Protein AF-A0A918Z224-F1 (afdb_monomer)

Secondary structure (DSSP, 8-state):
-PPP-----EEEE-TTS-HHHHHHHHHH------SSS-SPPP--SHHHHHHTTTTHHHHHHSTTSEEEGGG--HHHHHHHHHHHHHHHHHHT-GGGGSS-STTHHHHHHHHHHHHHHHHHHHHHHHHHHHHHHHHHHH-TT--S-THHHHHHHHHHHHHHHHHHHHHHHHHHHHHHHHHHHHHHHHHHHHHHHHHTHHHHHHHHHHHHHHHHHHHHHHHHHHHHHHHHHHHHHHHHHHH-

pLDDT: mean 74.36, std 16.14, range [29.02, 96.38]

Foldseek 3Di:
DDDDDDQFQWLAFAPPDDPVVVVVVVVSHDVRCPPPDFQPAQDDDPVSVCVLVPCVPVCVVCVLRTATSNLAHRLLNVLSVLLVVLLVLLLPQVVLVVVPDPPSVVVNSVSNNLSSVLRSLRSVLRVLVVVLVVVVVVPPVVPDDPVVCPVVVVVSVVSSVVSNVSSVVSNVVSVVSVVVSVVVVVVVVVVVCVVCVVVVVVVVVVVVVVVVVVVVVVVVVVVVVVVVVVVVVVVVVVVD

Nearest PDB structures (foldseek):
  1qu7-assembly1_A  TM=2.702E-01  e=1.914E+00  Escherichia coli

Structure (mmCIF, N/CA/C/O backbone):
data_AF-A0A918Z224-F1
#
_entry.id   AF-A0A918Z224-F1
#
loop_
_atom_site.group_PDB
_atom_site.id
_atom_site.type_symbol
_atom_site.label_atom_id
_atom_site.label_alt_id
_atom_site.label_comp_id
_atom_site.label_asym_id
_atom_site.label_entity_id
_atom_site.label_seq_id
_atom_site.pdbx_PDB_ins_code
_atom_site.Cartn_x
_atom_site.Cartn_y
_atom_site.Cartn_z
_atom_site.occupancy
_atom_site.B_iso_or_equiv
_atom_site.auth_seq_id
_atom_site.auth_comp_id
_atom_site.auth_asym_id
_atom_site.auth_atom_id
_atom_site.pdbx_PDB_model_num
ATOM 1 N N . MET A 1 1 ? -39.693 -1.433 -9.168 1.00 36.31 1 MET A N 1
ATOM 2 C CA . MET A 1 1 ? -38.581 -0.546 -8.756 1.00 36.31 1 MET A CA 1
ATOM 3 C C . MET A 1 1 ? -37.621 -1.341 -7.880 1.00 36.31 1 MET A C 1
ATOM 5 O O . MET A 1 1 ? -38.002 -1.736 -6.788 1.00 36.31 1 MET A O 1
ATOM 9 N N . SER A 1 2 ? -36.426 -1.660 -8.384 1.00 31.53 2 SER A N 1
ATOM 10 C CA . SER A 1 2 ? -35.402 -2.399 -7.630 1.00 31.53 2 SER A CA 1
ATOM 11 C C . SER A 1 2 ? -34.588 -1.411 -6.799 1.00 31.53 2 SER A C 1
ATOM 13 O O . SER A 1 2 ? -33.935 -0.539 -7.365 1.00 31.53 2 SER A O 1
ATOM 15 N N . MET A 1 3 ? -34.643 -1.522 -5.470 1.00 29.02 3 MET A N 1
ATOM 16 C CA . MET A 1 3 ? -33.799 -0.710 -4.590 1.00 29.02 3 MET A CA 1
ATOM 17 C C . MET A 1 3 ? -32.318 -1.102 -4.734 1.00 29.02 3 MET A C 1
ATOM 19 O O . MET A 1 3 ? -32.016 -2.296 -4.862 1.00 29.02 3 MET A O 1
ATOM 23 N N . PRO A 1 4 ? -31.380 -0.137 -4.679 1.00 40.56 4 PRO A N 1
ATOM 24 C CA . PRO A 1 4 ? -29.955 -0.430 -4.691 1.00 40.56 4 PRO A CA 1
ATOM 25 C C . PRO A 1 4 ? -29.588 -1.197 -3.415 1.00 40.56 4 PRO A C 1
ATOM 27 O O . PRO A 1 4 ? -29.748 -0.712 -2.299 1.00 40.56 4 PRO A O 1
ATOM 30 N N . ARG A 1 5 ? -29.113 -2.435 -3.577 1.00 46.75 5 ARG A N 1
ATOM 31 C CA . ARG A 1 5 ? -28.594 -3.241 -2.466 1.00 46.75 5 ARG A CA 1
ATOM 32 C C . ARG A 1 5 ? -27.307 -2.585 -1.964 1.00 46.75 5 ARG A C 1
ATOM 34 O O . ARG A 1 5 ? -26.327 -2.558 -2.705 1.00 46.75 5 ARG A O 1
ATOM 41 N N . HIS A 1 6 ? -27.310 -2.076 -0.732 1.00 50.69 6 HIS A N 1
ATOM 42 C CA . HIS A 1 6 ? -26.095 -1.608 -0.066 1.00 50.69 6 HIS A CA 1
ATOM 43 C C . HIS A 1 6 ? -25.150 -2.808 0.079 1.00 50.69 6 HIS A C 1
ATOM 45 O O . HIS A 1 6 ? -25.447 -3.759 0.802 1.00 50.69 6 HIS A O 1
ATOM 51 N N . ARG A 1 7 ? -24.064 -2.822 -0.698 1.00 56.75 7 ARG A N 1
ATOM 52 C CA . ARG A 1 7 ? -22.998 -3.818 -0.553 1.00 56.75 7 ARG A CA 1
ATOM 53 C C . ARG A 1 7 ? -22.005 -3.286 0.486 1.00 56.75 7 ARG A C 1
ATOM 55 O O . ARG A 1 7 ? -21.730 -2.089 0.438 1.00 56.75 7 ARG A O 1
ATOM 62 N N . PRO A 1 8 ? -21.518 -4.120 1.417 1.00 59.59 8 PRO A N 1
ATOM 63 C CA . PRO A 1 8 ? -20.518 -3.697 2.389 1.00 59.59 8 PRO A CA 1
ATOM 64 C C . PRO A 1 8 ? -19.172 -3.444 1.699 1.00 59.59 8 PRO A C 1
ATOM 66 O O . PRO A 1 8 ? -18.742 -4.240 0.859 1.00 59.59 8 PRO A O 1
ATOM 69 N N . ASP A 1 9 ? -18.502 -2.354 2.071 1.00 71.19 9 ASP A N 1
ATOM 70 C CA . ASP A 1 9 ? -17.147 -2.042 1.613 1.00 71.19 9 ASP A CA 1
ATOM 71 C C . ASP A 1 9 ? -16.148 -2.917 2.382 1.00 71.19 9 ASP A C 1
ATOM 73 O O . ASP A 1 9 ? -15.790 -2.632 3.524 1.00 71.19 9 ASP A O 1
ATOM 77 N N . ILE A 1 10 ? -15.744 -4.038 1.779 1.00 76.75 10 ILE A N 1
ATOM 78 C CA . ILE A 1 10 ? -14.803 -4.983 2.395 1.00 76.75 10 ILE A CA 1
ATOM 79 C C . ILE A 1 10 ? -13.382 -4.409 2.324 1.00 76.75 10 ILE A C 1
ATOM 81 O O . ILE A 1 10 ? -12.808 -4.258 1.238 1.00 76.75 10 ILE A O 1
ATOM 85 N N . VAL A 1 11 ? -12.807 -4.148 3.497 1.00 79.25 11 VAL A N 1
ATOM 86 C CA . VAL A 1 11 ? -11.457 -3.608 3.692 1.00 79.25 11 VAL A CA 1
ATOM 87 C C . VAL A 1 11 ? -10.431 -4.722 3.524 1.00 79.25 11 VAL A C 1
ATOM 89 O O . VAL A 1 11 ? -9.597 -4.657 2.623 1.00 79.25 11 VAL A O 1
ATOM 92 N N . ALA A 1 12 ? -10.551 -5.781 4.326 1.00 83.50 12 ALA A N 1
ATOM 93 C CA . ALA A 1 12 ? -9.653 -6.929 4.306 1.00 83.50 12 ALA A CA 1
ATOM 94 C C . ALA A 1 12 ? -10.416 -8.235 4.541 1.00 83.50 12 ALA A C 1
ATOM 96 O O . ALA A 1 12 ? -11.505 -8.251 5.116 1.00 83.50 12 ALA A O 1
ATOM 97 N N . VAL A 1 13 ? -9.821 -9.331 4.080 1.00 85.00 13 VAL A N 1
ATOM 98 C CA . VAL A 1 13 ? -10.341 -10.693 4.207 1.00 85.00 13 VAL A CA 1
ATOM 99 C C . VAL A 1 13 ? -9.215 -11.552 4.754 1.00 85.00 13 VAL A C 1
ATOM 101 O O . VAL A 1 13 ? -8.082 -11.420 4.293 1.00 85.00 13 VAL A O 1
ATOM 104 N N . ASP A 1 14 ? -9.538 -12.416 5.706 1.00 84.75 14 ASP A N 1
ATOM 105 C CA . ASP A 1 14 ? -8.594 -13.35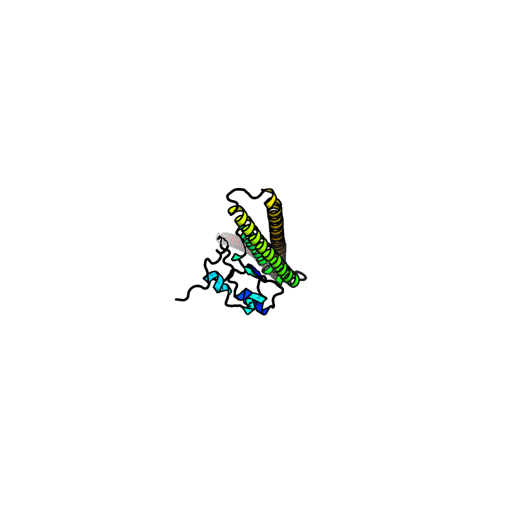5 6.293 1.00 84.75 14 ASP A CA 1
ATOM 106 C C . ASP A 1 14 ? -7.971 -14.251 5.203 1.00 84.75 14 ASP A C 1
ATOM 108 O O . ASP A 1 14 ? -8.715 -14.896 4.449 1.00 84.75 14 ASP A O 1
ATOM 112 N N . PRO A 1 15 ? -6.629 -14.284 5.067 1.00 82.81 15 PRO A N 1
ATOM 113 C CA . PRO A 1 15 ? -5.958 -15.102 4.062 1.00 82.81 15 PRO A CA 1
ATOM 114 C C . PRO A 1 15 ? -6.150 -16.609 4.278 1.00 82.81 15 PRO A C 1
ATOM 116 O O . PRO A 1 15 ? -6.056 -17.352 3.302 1.00 82.81 15 PRO A O 1
ATOM 119 N N . GLU A 1 16 ? -6.458 -17.059 5.498 1.00 84.44 16 GLU A N 1
ATOM 120 C CA . GLU A 1 16 ? -6.698 -18.471 5.823 1.00 84.44 16 GLU A CA 1
ATOM 121 C C . GLU A 1 16 ? -8.062 -18.980 5.340 1.00 84.44 16 GLU A C 1
ATOM 123 O O . GLU A 1 16 ? -8.337 -20.182 5.390 1.00 84.44 16 GLU A O 1
ATOM 128 N N . LEU A 1 17 ? -8.946 -18.091 4.876 1.00 82.00 17 LEU A N 1
ATOM 129 C CA . LEU A 1 17 ? -10.222 -18.519 4.320 1.00 82.00 17 LEU A CA 1
ATOM 130 C C . LEU A 1 17 ? -10.016 -19.364 3.049 1.00 82.00 17 LEU A C 1
ATOM 132 O O . LEU A 1 17 ? -9.149 -19.047 2.222 1.00 82.00 17 LEU A O 1
ATOM 136 N N . PRO A 1 18 ? -10.868 -20.385 2.829 1.00 80.69 18 PRO A N 1
ATOM 137 C CA . PRO A 1 18 ? -10.903 -21.127 1.574 1.00 80.69 18 PRO A CA 1
ATOM 138 C C . PRO A 1 18 ? -10.961 -20.195 0.352 1.00 80.69 18 PRO A C 1
ATOM 140 O O . PRO A 1 18 ? -11.611 -19.146 0.386 1.00 80.69 18 PRO A O 1
ATOM 143 N N . GLU A 1 19 ? -10.248 -20.543 -0.724 1.00 76.50 19 GLU A N 1
ATOM 144 C CA . GLU A 1 19 ? -10.110 -19.681 -1.911 1.00 76.50 19 GLU A CA 1
ATOM 145 C C . GLU A 1 19 ? -11.466 -19.356 -2.553 1.00 76.50 19 GLU A C 1
ATOM 147 O O . GLU A 1 19 ? -11.696 -18.214 -2.938 1.00 76.50 19 GLU A O 1
ATOM 152 N N . ASP A 1 20 ? -12.393 -20.311 -2.599 1.00 75.69 20 ASP A N 1
ATOM 153 C CA . ASP A 1 20 ? -13.765 -20.120 -3.082 1.00 75.69 20 ASP A CA 1
ATOM 154 C C . ASP A 1 20 ? -14.521 -19.063 -2.260 1.00 75.69 20 ASP A C 1
ATOM 156 O O . ASP A 1 20 ? -15.192 -18.188 -2.816 1.00 75.69 20 ASP A O 1
ATOM 160 N N . VAL A 1 21 ? -14.342 -19.067 -0.936 1.00 76.69 21 VAL A N 1
ATOM 161 C CA . VAL A 1 21 ? -14.912 -18.058 -0.034 1.00 76.69 21 VAL A CA 1
ATOM 162 C C . VAL A 1 21 ? -14.232 -16.703 -0.234 1.00 76.69 21 VAL A C 1
ATOM 164 O O . VAL A 1 21 ? -14.920 -15.683 -0.325 1.00 76.69 21 VAL A O 1
ATOM 167 N N . ARG A 1 22 ? -12.899 -16.659 -0.366 1.00 78.31 22 ARG A N 1
ATOM 168 C CA . ARG A 1 22 ? -12.160 -15.413 -0.640 1.00 78.31 22 ARG A CA 1
ATOM 169 C C . ARG A 1 22 ? -12.558 -14.806 -1.983 1.00 78.31 22 ARG A C 1
ATOM 171 O O . ARG A 1 22 ? -12.765 -13.595 -2.059 1.00 78.31 22 ARG A O 1
ATOM 178 N N . GLN A 1 23 ? -12.724 -15.618 -3.024 1.00 73.31 23 GLN A N 1
ATOM 179 C CA . GLN A 1 23 ? -13.202 -15.174 -4.334 1.00 73.31 23 GLN A CA 1
ATOM 180 C C . GLN A 1 23 ? -14.637 -14.666 -4.270 1.00 73.31 23 GLN A C 1
ATOM 182 O O . GLN A 1 23 ? -14.932 -13.603 -4.817 1.00 73.31 23 GLN A O 1
ATOM 187 N N . HIS A 1 24 ? -15.515 -15.362 -3.546 1.00 72.94 24 HIS A N 1
ATOM 188 C CA . HIS A 1 24 ? -16.883 -14.907 -3.335 1.00 72.94 24 HIS A CA 1
ATOM 189 C C . HIS A 1 24 ? -16.924 -13.544 -2.625 1.00 72.94 24 HIS A C 1
ATOM 191 O O . HIS A 1 24 ? -17.608 -12.628 -3.080 1.00 72.94 24 HIS A O 1
ATOM 197 N N . LEU A 1 25 ? -16.135 -13.362 -1.562 1.00 73.50 25 LEU A N 1
ATOM 198 C CA . LEU A 1 25 ? -16.022 -12.084 -0.850 1.00 73.50 25 LEU A CA 1
ATOM 199 C C . LEU A 1 25 ? -15.406 -10.982 -1.729 1.00 73.50 25 LEU A C 1
ATOM 201 O O . LEU A 1 25 ? -15.878 -9.847 -1.702 1.00 73.50 25 LEU A O 1
ATOM 205 N N . ARG A 1 26 ? -14.419 -11.304 -2.575 1.00 70.12 26 ARG A N 1
ATOM 206 C CA . ARG A 1 26 ? -13.877 -10.373 -3.583 1.00 70.12 26 ARG A CA 1
ATOM 207 C C . ARG A 1 26 ? -14.922 -9.971 -4.624 1.00 70.12 26 ARG A C 1
ATOM 209 O O . ARG A 1 26 ? -14.957 -8.811 -5.008 1.00 70.12 26 ARG A O 1
ATOM 216 N N . TYR A 1 27 ? -15.792 -10.883 -5.050 1.00 66.31 27 TYR A N 1
ATOM 217 C CA . TYR A 1 27 ? -16.886 -10.582 -5.980 1.00 66.31 27 TYR A CA 1
ATOM 218 C C . TYR A 1 27 ? -17.959 -9.683 -5.344 1.00 66.31 27 TYR A C 1
ATOM 220 O O . TYR A 1 27 ? -18.586 -8.851 -6.008 1.00 66.31 27 TYR A O 1
ATOM 228 N N . LEU A 1 28 ? -18.159 -9.824 -4.032 1.00 63.03 28 LEU A N 1
ATOM 229 C CA . LEU A 1 28 ? -19.030 -8.951 -3.251 1.00 63.03 28 LEU A CA 1
ATOM 230 C C . LEU A 1 28 ? -18.423 -7.571 -2.987 1.00 63.03 28 LEU A C 1
ATOM 232 O O . LEU A 1 28 ? -19.192 -6.673 -2.655 1.00 63.03 28 LEU A O 1
ATOM 236 N N . ARG A 1 29 ? -17.108 -7.396 -3.180 1.00 59.53 29 ARG A N 1
ATOM 237 C CA . ARG A 1 29 ? -16.375 -6.127 -3.091 1.00 59.53 29 ARG A CA 1
ATOM 238 C C . ARG A 1 29 ? -16.741 -5.261 -4.310 1.00 59.53 29 ARG A C 1
ATOM 240 O O . ARG A 1 29 ? -16.176 -5.465 -5.387 1.00 59.53 29 ARG A O 1
ATOM 247 N N . PRO A 1 30 ? -17.649 -4.266 -4.225 1.00 52.44 30 PRO A N 1
ATOM 248 C CA . PRO A 1 30 ? -17.458 -3.118 -5.103 1.00 52.44 30 PRO A CA 1
ATOM 249 C C . PRO A 1 30 ? -16.034 -2.599 -4.837 1.00 52.44 30 PRO A C 1
ATOM 251 O O . PRO A 1 30 ? -15.569 -2.684 -3.699 1.00 52.44 30 PRO A O 1
ATOM 254 N N . ARG A 1 31 ? -15.313 -2.088 -5.852 1.00 47.25 31 ARG A N 1
ATOM 255 C CA . ARG A 1 31 ? -14.152 -1.221 -5.568 1.00 47.25 31 ARG A CA 1
ATOM 256 C C . ARG A 1 31 ? -14.639 -0.251 -4.496 1.00 47.25 31 ARG A C 1
ATOM 258 O O . ARG A 1 31 ? -15.637 0.419 -4.791 1.00 47.25 31 ARG A O 1
ATOM 265 N N . PRO A 1 32 ? -14.061 -0.246 -3.283 1.00 49.97 32 PRO A N 1
ATOM 266 C CA . PRO A 1 32 ? -14.680 0.522 -2.228 1.00 49.97 32 PRO A CA 1
ATOM 267 C C . PRO A 1 32 ? -14.705 1.953 -2.731 1.00 49.97 32 PRO A C 1
ATOM 269 O O . PRO A 1 32 ? -13.746 2.415 -3.368 1.00 49.97 32 PRO A O 1
ATOM 272 N N . ARG A 1 33 ? -15.852 2.613 -2.591 1.00 49.91 33 ARG A N 1
ATOM 273 C CA . ARG A 1 33 ? -15.982 4.006 -3.009 1.00 49.91 33 ARG A CA 1
ATOM 274 C C . ARG A 1 33 ? -15.263 4.843 -1.959 1.00 49.91 33 ARG A C 1
ATOM 276 O O . ARG A 1 33 ? -15.893 5.604 -1.240 1.00 49.91 33 ARG A O 1
ATOM 283 N N . TRP A 1 34 ? -13.940 4.698 -1.892 1.00 54.41 34 TRP A N 1
ATOM 284 C CA . TRP A 1 34 ? -13.010 5.474 -1.079 1.00 54.41 34 TRP A CA 1
ATOM 285 C C . TRP A 1 34 ? -12.914 6.925 -1.587 1.00 54.41 34 TRP A C 1
ATOM 287 O O . TRP A 1 34 ? -11.835 7.507 -1.609 1.00 54.41 34 TRP A O 1
ATOM 297 N N . GLY A 1 35 ? -14.019 7.503 -2.070 1.00 47.81 35 GLY A N 1
ATOM 298 C CA . GLY A 1 35 ? -14.089 8.940 -2.286 1.00 47.81 35 GLY A CA 1
ATOM 299 C C . GLY A 1 35 ? -13.912 9.655 -0.950 1.00 47.81 35 GLY A C 1
ATOM 300 O O . GLY A 1 35 ? -14.053 9.042 0.104 1.00 47.81 35 GLY A O 1
ATOM 301 N N . GLU A 1 36 ? -13.646 10.956 -1.003 1.00 47.66 36 GLU A N 1
ATOM 302 C CA . GLU A 1 36 ? -13.338 11.866 0.120 1.00 47.66 36 GLU A CA 1
ATOM 303 C C . GLU A 1 36 ? -14.377 11.915 1.263 1.00 47.66 36 GLU A C 1
ATOM 305 O O . GLU A 1 36 ? -14.302 12.753 2.159 1.00 47.66 36 GLU A O 1
ATOM 310 N N . LYS A 1 37 ? -15.393 11.052 1.253 1.00 52.81 37 LYS A N 1
ATOM 311 C CA . LYS A 1 37 ? -16.471 11.041 2.227 1.00 52.81 37 LYS A CA 1
ATOM 312 C C . LYS A 1 37 ? -16.255 9.920 3.237 1.00 52.81 37 LYS A C 1
ATOM 314 O O . LYS A 1 37 ? -15.977 8.787 2.864 1.00 52.81 37 LYS A O 1
ATOM 319 N N . ARG A 1 38 ? -16.383 10.346 4.500 1.00 55.81 38 ARG A N 1
ATOM 320 C CA . ARG A 1 38 ? -16.549 9.641 5.784 1.00 55.81 38 ARG A CA 1
ATOM 321 C C . ARG A 1 38 ? -16.814 8.127 5.706 1.00 55.81 38 ARG A C 1
ATOM 323 O O . ARG A 1 38 ? -17.496 7.695 4.778 1.00 55.81 38 ARG A O 1
ATOM 330 N N . PRO A 1 39 ? -16.378 7.348 6.723 1.00 55.44 39 PRO A N 1
ATOM 331 C CA . PRO A 1 39 ? -16.709 5.926 6.811 1.00 55.44 39 PRO A CA 1
ATOM 332 C C . PRO A 1 39 ? -18.216 5.715 6.588 1.00 55.44 39 PRO A C 1
ATOM 334 O O . PRO A 1 39 ? -19.006 6.572 7.013 1.00 55.44 39 PRO A O 1
ATOM 337 N N . PRO A 1 40 ? -18.625 4.638 5.892 1.00 56.91 40 PRO A N 1
ATOM 338 C CA . PRO A 1 40 ? -20.037 4.362 5.659 1.00 56.91 40 PRO A CA 1
ATOM 339 C C . PRO A 1 40 ? -20.812 4.420 6.984 1.00 56.91 40 PRO A C 1
ATOM 341 O O . PRO A 1 40 ? -20.365 3.909 8.011 1.00 56.91 40 PRO A O 1
ATOM 344 N N . GLU A 1 41 ? -21.947 5.134 6.995 1.00 48.62 41 GLU A N 1
ATOM 345 C CA . GLU A 1 41 ? -22.771 5.187 8.201 1.00 48.62 41 GLU A CA 1
ATOM 346 C C . GLU A 1 41 ? -23.300 3.776 8.484 1.00 48.62 41 GLU A C 1
ATOM 348 O O . GLU A 1 41 ? -23.924 3.185 7.594 1.00 48.62 41 GLU A O 1
ATOM 353 N N . PRO A 1 42 ? -23.132 3.246 9.712 1.00 47.28 42 PRO A N 1
ATOM 354 C CA . PRO A 1 42 ? -23.670 1.940 10.042 1.00 47.28 42 PRO A CA 1
ATOM 355 C C . PRO A 1 42 ? -25.185 1.958 9.799 1.00 47.28 42 PRO A C 1
ATOM 357 O O . PRO A 1 42 ? -25.859 2.933 10.164 1.00 47.28 42 PRO A O 1
ATOM 360 N N . PRO A 1 43 ? -25.760 0.907 9.194 1.00 48.03 43 PRO A N 1
ATOM 361 C CA . PRO A 1 43 ? -27.159 0.920 8.799 1.00 48.03 43 PRO A CA 1
ATOM 362 C C . PRO A 1 43 ? -28.060 1.096 10.030 1.00 48.03 43 PRO A C 1
ATOM 364 O O . PRO A 1 43 ? -28.124 0.240 10.915 1.00 48.03 43 PRO A O 1
ATOM 367 N N . LYS A 1 44 ? -28.772 2.226 10.089 1.00 40.22 44 LYS A N 1
ATOM 368 C CA . LYS A 1 44 ? -29.678 2.568 11.193 1.00 40.22 44 LYS A CA 1
ATOM 369 C C . LYS A 1 44 ? -30.974 1.749 11.089 1.00 40.22 44 LYS A C 1
ATOM 371 O O . LYS A 1 44 ? -31.644 1.754 10.059 1.00 40.22 44 LYS A O 1
ATOM 376 N N . GLY A 1 45 ? -31.345 1.057 12.174 1.00 43.41 45 GLY A N 1
ATOM 377 C CA . GLY A 1 45 ? -32.634 0.363 12.335 1.00 43.41 45 GLY A CA 1
ATOM 378 C C . GLY A 1 45 ? -32.584 -1.177 12.359 1.00 43.41 45 GLY A C 1
ATOM 379 O O . GLY A 1 45 ? -31.581 -1.809 12.027 1.00 43.41 45 GLY A O 1
ATOM 380 N N . LEU A 1 46 ? -33.709 -1.799 12.747 1.00 43.00 46 LEU A N 1
ATOM 381 C CA . LEU A 1 46 ? -33.894 -3.262 12.852 1.00 43.00 46 LEU A CA 1
ATOM 382 C C . LEU A 1 46 ? -33.567 -4.010 11.545 1.00 43.00 46 LEU A C 1
ATOM 384 O O . LEU A 1 46 ? -33.090 -5.141 11.579 1.00 43.00 46 LEU A O 1
ATOM 388 N N . LEU A 1 47 ? -33.757 -3.365 10.392 1.00 40.28 47 LEU A N 1
ATOM 389 C CA . LEU A 1 47 ? -33.493 -3.933 9.068 1.00 40.28 47 LEU A CA 1
ATOM 390 C C . LEU A 1 47 ? -31.997 -3.991 8.712 1.00 40.28 47 LEU A C 1
ATOM 392 O O . LEU A 1 47 ? -31.586 -4.944 8.052 1.00 40.28 47 LEU A O 1
ATOM 396 N N . GLY A 1 48 ? -31.167 -3.068 9.218 1.00 41.59 48 GLY A N 1
ATOM 397 C CA . GLY A 1 48 ? -29.702 -3.148 9.114 1.00 41.59 48 GLY A CA 1
ATOM 398 C C . GLY A 1 48 ? -29.145 -4.363 9.856 1.00 41.59 48 GLY A C 1
ATOM 399 O O . GLY A 1 48 ? -28.283 -5.083 9.353 1.00 41.59 48 GLY A O 1
ATOM 400 N N . ARG A 1 49 ? -29.756 -4.686 11.006 1.00 44.06 49 ARG A N 1
ATOM 401 C CA . ARG A 1 49 ? -29.497 -5.938 11.725 1.00 44.06 49 ARG A CA 1
ATOM 402 C C . ARG A 1 49 ? -29.949 -7.167 10.940 1.00 44.06 49 ARG A C 1
ATOM 404 O O . ARG A 1 49 ? -29.258 -8.167 11.042 1.00 44.06 49 ARG A O 1
ATOM 411 N N . ILE A 1 50 ? -31.032 -7.115 10.154 1.00 40.50 50 ILE A N 1
ATOM 412 C CA . ILE A 1 50 ? -31.603 -8.262 9.409 1.00 40.50 50 ILE A CA 1
ATOM 413 C C . ILE A 1 50 ? -30.919 -8.508 8.049 1.00 40.50 50 ILE A C 1
ATOM 415 O O . ILE A 1 50 ? -30.843 -9.658 7.613 1.00 40.50 50 ILE A O 1
ATOM 419 N N . PHE A 1 51 ? -30.349 -7.498 7.386 1.00 40.41 51 PHE A N 1
ATOM 420 C CA . PHE A 1 51 ? -29.572 -7.714 6.150 1.00 40.41 51 PHE A CA 1
ATOM 421 C C . PHE A 1 51 ? -28.307 -8.556 6.383 1.00 40.41 51 PHE A C 1
ATOM 423 O O . PHE A 1 51 ? -27.901 -9.321 5.510 1.00 40.41 51 PHE A O 1
ATOM 430 N N . LEU A 1 52 ? -27.777 -8.540 7.607 1.00 47.94 52 LEU A N 1
ATOM 431 C CA . LEU A 1 52 ? -26.753 -9.474 8.068 1.00 47.94 52 LEU A CA 1
ATOM 432 C C . LEU A 1 52 ? -27.269 -10.919 8.312 1.00 47.94 52 LEU A C 1
ATOM 434 O O . LEU A 1 52 ? -26.463 -11.828 8.492 1.00 47.94 52 LEU A O 1
ATOM 438 N N . PHE A 1 53 ? -28.583 -11.183 8.355 1.00 38.75 53 PHE A N 1
ATOM 439 C CA . PHE A 1 53 ? -29.147 -12.479 8.789 1.00 38.75 53 PHE A CA 1
ATOM 440 C C . PHE A 1 53 ? -29.381 -13.520 7.685 1.00 38.75 53 PHE A C 1
ATOM 442 O O . PHE A 1 53 ? -29.60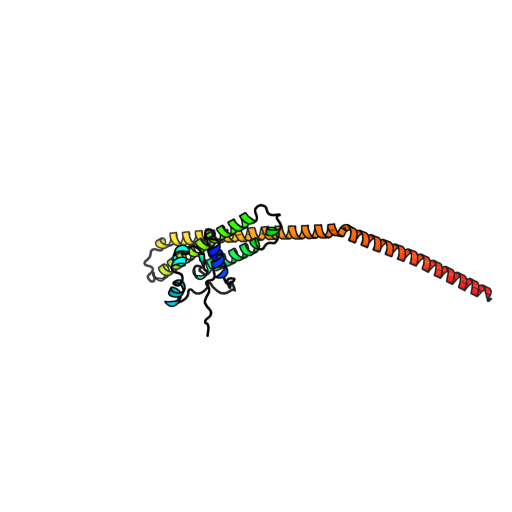9 -14.684 8.018 1.00 38.75 53 PHE A O 1
ATOM 449 N N . ARG A 1 54 ? -29.318 -13.179 6.390 1.00 40.34 54 ARG A N 1
ATOM 450 C CA . ARG A 1 54 ? -29.665 -14.135 5.312 1.00 40.34 54 ARG A CA 1
ATOM 451 C C . ARG A 1 54 ? -28.569 -15.143 4.932 1.00 40.34 54 ARG A C 1
ATOM 453 O O . ARG A 1 54 ? -28.789 -15.961 4.049 1.00 40.34 54 ARG A O 1
ATOM 460 N N . GLY A 1 55 ? -27.441 -15.145 5.641 1.00 38.56 55 GLY A N 1
ATOM 461 C CA . GLY A 1 55 ? -26.343 -16.098 5.461 1.00 38.56 55 GLY A CA 1
ATOM 462 C C . GLY A 1 55 ? -26.002 -16.893 6.722 1.00 38.56 55 GLY A C 1
ATOM 463 O O . GLY A 1 55 ? -24.827 -17.022 7.020 1.00 38.56 55 GLY A O 1
ATOM 464 N N . LYS A 1 56 ? -26.972 -17.397 7.506 1.00 39.81 56 LYS A N 1
ATOM 465 C CA . LYS A 1 56 ? -26.719 -18.013 8.837 1.00 39.81 56 LYS A CA 1
ATOM 466 C C . LYS A 1 56 ? -25.584 -19.061 8.885 1.00 39.81 56 LYS A C 1
ATOM 468 O O . LYS A 1 56 ? -24.892 -19.114 9.893 1.00 39.81 56 LYS A O 1
ATOM 473 N N . ARG A 1 57 ? -25.356 -19.845 7.819 1.00 40.28 57 ARG A N 1
ATOM 474 C CA . ARG A 1 57 ? -24.217 -20.788 7.730 1.00 40.28 57 ARG A CA 1
ATOM 475 C C . 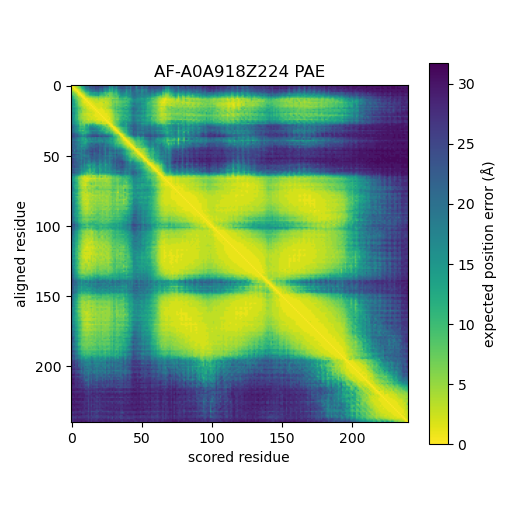ARG A 1 57 ? -22.878 -20.099 7.430 1.00 40.28 57 ARG A C 1
ATOM 477 O O . ARG A 1 57 ? -21.914 -20.359 8.137 1.00 40.28 57 ARG A O 1
ATOM 484 N N . LEU A 1 58 ? -22.822 -19.172 6.466 1.00 41.91 58 LEU A N 1
ATOM 485 C CA . LEU A 1 58 ? -21.608 -18.381 6.200 1.00 41.91 58 LEU A CA 1
ATOM 486 C C . LEU A 1 58 ? -21.260 -17.457 7.370 1.00 41.91 58 LEU A C 1
ATOM 488 O O . LEU A 1 58 ? -20.098 -17.275 7.687 1.00 41.91 58 LEU A O 1
ATOM 492 N N . ARG A 1 59 ? -22.258 -16.897 8.053 1.00 43.72 59 ARG A N 1
ATOM 493 C CA . ARG A 1 59 ? -22.052 -15.915 9.116 1.00 43.72 59 ARG A CA 1
ATOM 494 C C . ARG A 1 59 ? -21.324 -16.496 10.321 1.00 43.72 59 ARG A C 1
ATOM 496 O O . ARG A 1 59 ? -20.641 -15.742 10.982 1.00 43.72 59 ARG A O 1
ATOM 503 N N . HIS A 1 60 ? -21.462 -17.792 10.602 1.00 42.94 60 HIS A N 1
ATOM 504 C CA . HIS A 1 60 ? -20.735 -18.449 11.693 1.00 42.94 60 HIS A CA 1
ATOM 505 C C . HIS A 1 60 ? -19.296 -18.804 11.286 1.00 42.94 60 HIS A C 1
ATOM 507 O O . HIS A 1 60 ? -18.380 -18.635 12.078 1.00 42.94 60 HIS A O 1
ATOM 513 N N . VAL A 1 61 ? -19.097 -19.221 10.030 1.00 44.50 61 VAL A N 1
ATOM 514 C CA . VAL A 1 61 ? -17.776 -19.557 9.461 1.00 44.50 61 VAL A CA 1
ATOM 515 C C . VAL A 1 61 ? -16.928 -18.305 9.198 1.00 44.50 61 VAL A C 1
ATOM 517 O O . VAL A 1 61 ? -15.707 -18.356 9.266 1.00 44.50 61 VAL A O 1
ATOM 520 N N . VAL A 1 62 ? -17.577 -17.175 8.914 1.00 54.66 62 VAL A N 1
ATOM 521 C CA . VAL A 1 62 ? -16.945 -15.943 8.425 1.00 54.66 62 VAL A CA 1
ATOM 522 C C . VAL A 1 62 ? -17.035 -14.798 9.460 1.00 54.66 62 VAL A C 1
ATOM 524 O O . VAL A 1 62 ? -16.537 -13.698 9.220 1.00 54.66 62 VAL A O 1
ATOM 527 N N . TYR A 1 63 ? -17.627 -15.032 10.643 1.00 51.47 63 TYR A N 1
ATOM 528 C CA . TYR A 1 63 ? -17.634 -14.055 11.744 1.00 51.47 63 TYR A CA 1
ATOM 529 C C . TYR A 1 63 ? -16.191 -13.696 12.124 1.00 51.47 63 TYR A C 1
ATOM 531 O O . TYR A 1 63 ? -15.411 -14.590 12.439 1.00 51.47 63 TYR A O 1
ATOM 539 N N . ARG A 1 64 ? -15.836 -12.404 12.083 1.00 63.84 64 ARG A N 1
ATOM 540 C CA . ARG A 1 64 ? -14.462 -11.894 12.294 1.00 63.84 64 ARG A CA 1
ATOM 541 C C . ARG A 1 64 ? -13.397 -12.401 11.303 1.00 63.84 64 ARG A C 1
ATOM 543 O O . ARG A 1 64 ? -12.218 -12.237 11.574 1.00 63.84 64 ARG A O 1
ATOM 550 N N . ARG A 1 65 ? -13.778 -12.975 10.155 1.00 79.06 65 ARG A N 1
ATOM 551 C CA . ARG A 1 65 ? -12.844 -13.396 9.082 1.00 79.06 65 ARG A CA 1
ATOM 552 C C . ARG A 1 65 ? -12.779 -12.397 7.911 1.00 79.06 65 ARG A C 1
ATOM 554 O O . ARG A 1 65 ? -12.199 -12.670 6.864 1.00 79.06 65 ARG A O 1
ATOM 561 N N . TYR A 1 66 ? -13.428 -11.246 8.059 1.00 78.12 66 TYR A N 1
ATOM 562 C CA . TYR A 1 66 ? -13.331 -10.095 7.164 1.00 78.12 66 TYR A CA 1
ATOM 563 C C . TYR A 1 66 ? -13.614 -8.819 7.960 1.00 78.12 66 TYR A C 1
ATOM 565 O O . TYR A 1 66 ? -14.309 -8.868 8.976 1.00 78.12 66 TYR A O 1
ATOM 573 N N . VAL A 1 67 ? -13.080 -7.698 7.485 1.00 80.44 67 VAL A N 1
ATOM 574 C CA . VAL A 1 67 ? -13.289 -6.362 8.055 1.00 80.44 67 VAL A CA 1
ATOM 575 C C . VAL A 1 67 ? -13.988 -5.503 7.016 1.00 80.44 67 VAL A C 1
ATOM 577 O O . VAL A 1 67 ? -13.590 -5.480 5.846 1.00 80.44 67 VAL A O 1
ATOM 580 N N . THR A 1 68 ? -15.038 -4.810 7.435 1.00 81.69 68 THR A N 1
ATOM 581 C CA . THR A 1 68 ? -15.808 -3.878 6.611 1.00 81.69 68 THR A CA 1
ATOM 582 C C . THR A 1 68 ? -15.542 -2.437 7.017 1.00 81.69 68 THR A C 1
ATOM 584 O O . THR A 1 68 ? -15.035 -2.171 8.102 1.00 81.69 68 THR A O 1
ATOM 587 N N . GLY A 1 69 ? -15.889 -1.490 6.146 1.00 78.12 69 GLY A N 1
ATOM 588 C CA . GLY A 1 69 ? -15.779 -0.069 6.471 1.00 78.12 69 GLY A CA 1
ATOM 589 C C . GLY A 1 69 ? -16.616 0.362 7.671 1.00 78.12 69 GLY A C 1
ATOM 590 O O . GLY A 1 69 ? -16.182 1.236 8.409 1.00 78.12 69 GLY A O 1
ATOM 591 N N . ASP A 1 70 ? -17.747 -0.303 7.916 1.00 79.94 70 ASP A N 1
ATOM 592 C CA . ASP A 1 70 ? -18.604 -0.050 9.082 1.00 79.94 70 ASP A CA 1
ATOM 593 C C . ASP A 1 70 ? -17.918 -0.424 10.412 1.00 79.94 70 ASP A C 1
ATOM 595 O O . ASP A 1 70 ? -18.323 0.048 11.475 1.00 79.94 70 ASP A O 1
ATOM 599 N N . ASP A 1 71 ? -16.885 -1.275 10.364 1.00 83.31 71 ASP A N 1
ATOM 600 C CA . ASP A 1 71 ? -16.097 -1.671 11.535 1.00 83.31 71 ASP A CA 1
ATOM 601 C C . ASP A 1 71 ? -15.013 -0.633 11.885 1.00 83.31 71 ASP A C 1
ATOM 603 O O . ASP A 1 71 ? -14.378 -0.734 12.936 1.00 83.31 71 ASP A O 1
ATOM 607 N N . LEU A 1 72 ? -14.792 0.361 11.017 1.00 86.06 72 LEU A N 1
ATOM 608 C CA . LEU A 1 72 ? -13.756 1.378 11.160 1.00 86.06 72 LEU A CA 1
ATOM 609 C C . LEU A 1 72 ? -14.368 2.737 11.511 1.00 86.06 72 LEU A C 1
ATOM 611 O O . LEU A 1 72 ? -15.328 3.201 10.897 1.00 86.06 72 LEU A O 1
ATOM 615 N N . ASN A 1 73 ? -13.782 3.413 12.498 1.00 87.31 73 ASN A N 1
ATOM 616 C CA . ASN A 1 73 ? -14.066 4.826 12.740 1.00 87.31 73 ASN A CA 1
ATOM 617 C C . ASN A 1 73 ? -13.243 5.717 11.790 1.00 87.31 73 ASN A C 1
ATOM 619 O O . ASN A 1 73 ? -12.409 5.246 11.024 1.00 87.31 73 ASN A O 1
ATOM 623 N N . GLU A 1 74 ? -13.465 7.030 11.834 1.00 85.50 74 GLU A N 1
ATOM 624 C CA . GLU A 1 74 ? -12.832 7.979 10.908 1.00 85.50 74 GLU A CA 1
ATOM 625 C C . GLU A 1 74 ? -11.293 7.921 10.916 1.00 85.50 74 GLU A C 1
ATOM 627 O O . GLU A 1 74 ? -10.670 7.950 9.855 1.00 85.50 74 GLU A O 1
ATOM 632 N N . ALA A 1 75 ? -10.679 7.772 12.095 1.00 87.12 75 ALA A N 1
ATOM 633 C CA . ALA A 1 75 ? -9.224 7.731 12.228 1.00 87.12 75 ALA A CA 1
ATOM 634 C C . ALA A 1 75 ? -8.621 6.488 11.556 1.00 87.12 75 ALA A C 1
ATOM 636 O O . ALA A 1 75 ? -7.673 6.590 10.777 1.00 87.12 75 ALA A O 1
ATOM 637 N N . THR A 1 76 ? -9.187 5.309 11.811 1.00 90.44 76 THR A N 1
ATOM 638 C CA . THR A 1 76 ? -8.685 4.053 11.232 1.00 90.44 76 THR A CA 1
ATOM 639 C C . THR A 1 76 ? -9.108 3.852 9.784 1.00 90.44 76 THR A C 1
ATOM 641 O O . THR A 1 76 ? -8.387 3.204 9.028 1.00 90.44 76 THR A O 1
ATOM 644 N N . TRP A 1 77 ? -10.225 4.447 9.365 1.00 88.12 77 TRP A N 1
ATOM 645 C CA . TRP A 1 77 ? -10.659 4.472 7.973 1.00 88.12 77 TRP A CA 1
ATOM 646 C C . TRP A 1 77 ? -9.613 5.131 7.072 1.00 88.12 77 TRP A C 1
ATOM 648 O O . TRP A 1 77 ? -9.223 4.555 6.056 1.00 88.12 77 TRP A O 1
ATOM 658 N N . HIS A 1 78 ? -9.090 6.291 7.478 1.00 88.69 78 HIS A N 1
ATOM 659 C CA . HIS A 1 78 ? -8.038 6.982 6.732 1.00 88.69 78 HIS A CA 1
ATOM 660 C C . HIS A 1 78 ? -6.741 6.156 6.657 1.00 88.69 78 HIS A C 1
ATOM 662 O O . HIS A 1 78 ? -6.095 6.076 5.611 1.00 88.69 78 HIS A O 1
ATOM 668 N N . LEU A 1 79 ? -6.373 5.477 7.749 1.00 92.19 79 LEU A N 1
ATOM 669 C CA . LEU A 1 79 ? -5.225 4.566 7.759 1.00 92.19 79 LEU A CA 1
ATOM 670 C C . LEU A 1 79 ? -5.436 3.362 6.830 1.00 92.19 79 LEU A C 1
ATOM 672 O O . LEU A 1 79 ? -4.525 2.987 6.095 1.00 92.19 79 LEU A O 1
ATOM 676 N N . ALA A 1 80 ? -6.642 2.794 6.800 1.00 90.38 80 ALA A N 1
ATOM 677 C CA . ALA A 1 80 ? -6.981 1.684 5.915 1.00 90.38 80 ALA A CA 1
ATOM 678 C C . ALA A 1 80 ? -6.957 2.078 4.433 1.00 90.38 80 ALA A C 1
ATOM 680 O O . ALA A 1 80 ? -6.478 1.301 3.605 1.00 90.38 80 ALA A O 1
ATOM 681 N N . GLN A 1 81 ? -7.408 3.290 4.099 1.00 88.44 81 GLN A N 1
ATOM 682 C CA . GLN A 1 81 ? -7.298 3.843 2.747 1.00 88.44 81 GLN A CA 1
ATOM 683 C C . GLN A 1 81 ? -5.841 3.918 2.287 1.00 88.44 81 GLN A C 1
ATOM 685 O O . GLN A 1 81 ? -5.508 3.445 1.199 1.00 88.44 81 GLN A O 1
ATOM 690 N N . ARG A 1 82 ? -4.968 4.469 3.136 1.00 93.00 82 ARG A N 1
ATOM 691 C CA . ARG A 1 82 ? -3.529 4.569 2.866 1.00 93.00 82 ARG A CA 1
ATOM 692 C C . ARG A 1 82 ? -2.882 3.195 2.697 1.00 93.00 82 ARG A C 1
ATOM 694 O O . ARG A 1 82 ? -2.185 2.972 1.709 1.00 93.00 82 ARG A O 1
ATOM 701 N N . ALA A 1 83 ? -3.184 2.250 3.588 1.00 91.25 83 ALA A N 1
ATOM 702 C CA . ALA A 1 83 ? -2.665 0.884 3.510 1.00 91.25 83 ALA A CA 1
ATOM 703 C C . ALA A 1 83 ? -3.082 0.168 2.211 1.00 91.25 83 ALA A C 1
ATOM 705 O O . ALA A 1 83 ? -2.244 -0.423 1.528 1.00 91.25 83 ALA A O 1
ATOM 706 N N . GLU A 1 84 ? -4.360 0.244 1.824 1.00 88.00 84 GLU A N 1
ATOM 707 C CA . GLU A 1 84 ? -4.846 -0.388 0.590 1.00 88.00 84 GLU A CA 1
ATOM 708 C C . GLU A 1 84 ? -4.277 0.299 -0.663 1.00 88.00 84 GLU A C 1
ATOM 710 O O . GLU A 1 84 ? -3.958 -0.385 -1.636 1.00 88.00 84 GLU A O 1
ATOM 715 N N . ALA A 1 85 ? -4.084 1.624 -0.648 1.00 89.50 85 ALA A N 1
ATOM 716 C CA . ALA A 1 85 ? -3.432 2.350 -1.740 1.00 89.50 85 ALA A CA 1
ATOM 717 C C . ALA A 1 85 ? -1.951 1.955 -1.895 1.00 89.50 85 ALA A C 1
ATOM 719 O O . ALA A 1 85 ? -1.485 1.705 -3.014 1.00 89.50 85 ALA A O 1
ATOM 720 N N . ALA A 1 86 ? -1.220 1.840 -0.783 1.00 89.19 86 ALA A N 1
ATOM 721 C CA . ALA A 1 86 ? 0.167 1.386 -0.767 1.00 89.19 86 ALA A CA 1
ATOM 722 C C . ALA A 1 86 ? 0.284 -0.053 -1.291 1.00 89.19 86 ALA A C 1
ATOM 724 O O . ALA A 1 86 ? 1.029 -0.318 -2.236 1.00 89.19 86 ALA A O 1
ATOM 725 N N . LYS A 1 87 ? -0.545 -0.968 -0.783 1.00 88.62 87 LYS A N 1
ATOM 726 C CA . LYS A 1 87 ? -0.632 -2.344 -1.285 1.00 88.62 87 LYS A CA 1
ATOM 727 C C . LYS A 1 87 ? -0.995 -2.398 -2.766 1.00 88.62 87 LYS A C 1
ATOM 729 O O . LYS A 1 87 ? -0.392 -3.163 -3.514 1.00 88.62 87 LYS A O 1
ATOM 734 N N . GLY A 1 88 ? -1.973 -1.608 -3.204 1.00 87.56 88 GLY A N 1
ATOM 735 C CA . GLY A 1 88 ? -2.363 -1.517 -4.608 1.00 87.56 88 GLY A CA 1
ATOM 736 C C . GLY A 1 88 ? -1.198 -1.076 -5.493 1.00 87.56 88 GLY A C 1
ATOM 737 O O . GLY A 1 88 ? -1.007 -1.633 -6.572 1.00 87.56 88 GLY A O 1
ATOM 738 N N . SER A 1 89 ? -0.383 -0.139 -5.010 1.00 88.12 89 SER A N 1
ATOM 739 C CA . SER A 1 89 ? 0.838 0.301 -5.690 1.00 88.12 89 SER A CA 1
ATOM 740 C C . SER A 1 89 ? 1.901 -0.796 -5.745 1.00 88.12 89 SER A C 1
ATOM 742 O O . SER A 1 89 ? 2.607 -0.892 -6.742 1.00 88.12 89 SER A O 1
ATOM 744 N N . ILE A 1 90 ? 1.999 -1.642 -4.713 1.00 87.25 90 ILE A N 1
ATOM 745 C CA . ILE A 1 90 ? 2.935 -2.772 -4.686 1.00 87.25 90 ILE A CA 1
ATOM 746 C C . ILE A 1 90 ? 2.489 -3.883 -5.644 1.00 87.25 90 ILE A C 1
ATOM 748 O O . ILE A 1 90 ? 3.230 -4.261 -6.547 1.00 87.25 90 ILE A O 1
ATOM 752 N N . ILE A 1 91 ? 1.262 -4.387 -5.485 1.00 87.12 91 ILE A N 1
ATOM 753 C CA . ILE A 1 91 ? 0.753 -5.554 -6.226 1.00 87.12 91 ILE A CA 1
ATOM 754 C C . ILE A 1 91 ? 0.633 -5.276 -7.729 1.00 87.12 91 ILE A C 1
ATOM 756 O O . ILE A 1 91 ? 0.853 -6.178 -8.538 1.00 87.12 91 ILE A O 1
ATOM 760 N N . ASN A 1 92 ? 0.283 -4.047 -8.114 1.00 87.25 92 ASN A N 1
ATOM 761 C CA . ASN A 1 92 ? 0.135 -3.671 -9.522 1.00 87.25 92 ASN A CA 1
ATOM 762 C C . ASN A 1 92 ? 1.433 -3.136 -10.143 1.00 87.25 92 ASN A C 1
ATOM 764 O O . ASN A 1 92 ? 1.415 -2.697 -11.292 1.00 87.25 92 ASN A O 1
ATOM 768 N N . ASN A 1 93 ? 2.551 -3.140 -9.411 1.00 85.44 93 ASN A N 1
ATOM 769 C CA . ASN A 1 93 ? 3.813 -2.675 -9.961 1.00 85.44 93 ASN A CA 1
ATOM 770 C C . ASN A 1 93 ? 4.309 -3.649 -11.052 1.00 85.44 93 ASN A C 1
ATOM 772 O O . ASN A 1 93 ? 4.450 -4.839 -10.760 1.00 85.44 93 ASN A O 1
ATOM 776 N N . PRO A 1 94 ? 4.613 -3.182 -12.280 1.00 86.38 94 PRO A N 1
ATOM 777 C CA . PRO A 1 94 ? 5.062 -4.045 -13.375 1.00 86.38 94 PRO A CA 1
ATOM 778 C C . PRO A 1 94 ? 6.262 -4.926 -13.024 1.00 86.38 94 PRO A C 1
ATOM 780 O O . PRO A 1 94 ? 6.321 -6.081 -13.446 1.00 86.38 94 PRO A O 1
ATOM 783 N N . VAL A 1 95 ? 7.186 -4.427 -12.196 1.00 84.19 95 VAL A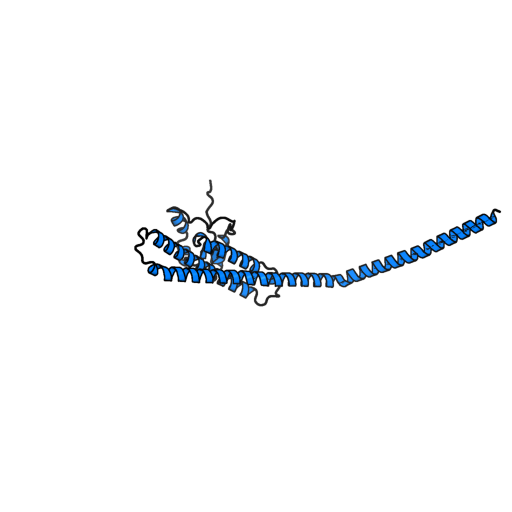 N 1
ATOM 784 C CA . VAL A 1 95 ? 8.381 -5.191 -11.820 1.00 84.19 95 VAL A CA 1
ATOM 785 C C . VAL A 1 95 ? 8.041 -6.483 -11.061 1.00 84.19 95 VAL A C 1
ATOM 787 O O . VAL A 1 95 ? 8.781 -7.459 -11.165 1.00 84.19 95 VAL A O 1
ATOM 790 N N . MET A 1 96 ? 6.881 -6.556 -10.396 1.00 82.06 96 MET A N 1
ATOM 791 C CA . MET A 1 96 ? 6.394 -7.776 -9.732 1.00 82.06 96 MET A CA 1
ATOM 792 C C . MET A 1 96 ? 6.089 -8.922 -10.704 1.00 82.06 96 MET A C 1
ATOM 794 O O . MET A 1 96 ? 6.000 -10.073 -10.281 1.00 82.06 96 MET A O 1
ATOM 798 N N . TYR A 1 97 ? 5.916 -8.622 -11.992 1.00 84.44 97 TYR A N 1
ATOM 799 C CA . TYR A 1 97 ? 5.623 -9.595 -13.050 1.00 84.44 97 TYR A CA 1
ATOM 800 C C . TYR A 1 97 ? 6.813 -9.815 -13.993 1.00 84.44 97 TYR A C 1
ATOM 802 O O . TYR A 1 97 ? 6.744 -10.664 -14.873 1.00 84.44 97 TYR A O 1
ATOM 810 N N . SER A 1 98 ? 7.916 -9.086 -13.794 1.00 78.62 98 SER A N 1
ATOM 811 C CA . SER A 1 98 ? 9.122 -9.173 -14.631 1.00 78.62 98 SER A CA 1
ATOM 812 C C . SER A 1 98 ? 9.969 -10.429 -14.384 1.00 78.62 98 SER A C 1
ATOM 814 O O . SER A 1 98 ? 10.888 -10.709 -15.145 1.00 78.62 98 SER A O 1
ATOM 816 N N . GLY A 1 99 ? 9.715 -11.155 -13.288 1.00 79.94 99 GLY A N 1
ATOM 817 C CA . GLY A 1 99 ? 10.570 -12.253 -12.821 1.00 79.94 99 GLY A CA 1
ATOM 818 C C . GLY A 1 99 ? 11.870 -11.801 -12.139 1.00 79.94 99 GLY A C 1
ATOM 819 O O . GLY A 1 99 ? 12.592 -12.640 -11.611 1.00 79.94 99 GLY A O 1
ATOM 820 N N . LEU A 1 100 ? 12.156 -10.492 -12.091 1.00 75.88 100 LEU A N 1
ATOM 821 C CA . LEU A 1 100 ? 13.379 -9.942 -11.493 1.00 75.88 100 LEU A CA 1
ATOM 822 C C . LEU A 1 100 ? 13.346 -9.861 -9.966 1.00 75.88 100 LEU A C 1
ATOM 824 O O . LEU A 1 100 ? 14.394 -9.709 -9.346 1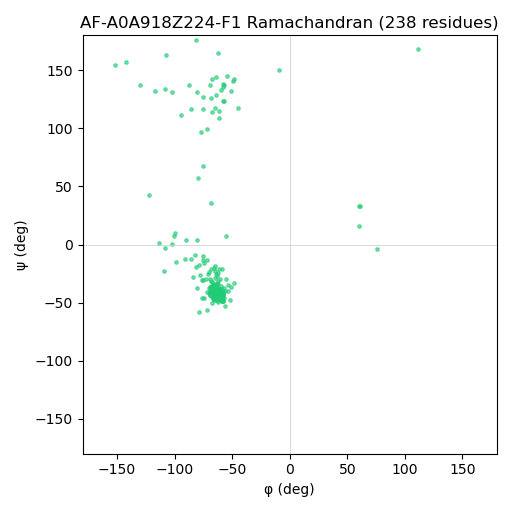.00 75.88 100 LEU A O 1
ATOM 828 N N . ILE A 1 101 ? 12.160 -9.934 -9.357 1.00 74.25 101 ILE A N 1
ATOM 829 C CA . ILE A 1 101 ? 12.003 -9.962 -7.901 1.00 74.25 101 ILE A CA 1
ATOM 830 C C . ILE A 1 101 ? 11.925 -11.420 -7.450 1.00 74.25 101 ILE A C 1
ATOM 832 O O . ILE A 1 101 ? 10.913 -12.084 -7.711 1.00 74.25 101 ILE A O 1
ATOM 836 N N . PRO A 1 102 ? 12.951 -11.925 -6.739 1.00 73.56 102 PRO A N 1
ATOM 837 C CA . PRO A 1 102 ? 12.888 -13.244 -6.138 1.00 73.56 102 PRO A CA 1
ATOM 838 C C . PRO A 1 102 ? 11.692 -13.321 -5.191 1.00 73.56 102 PRO A C 1
ATOM 840 O O . PRO A 1 102 ? 11.450 -12.414 -4.398 1.00 73.56 102 PRO A O 1
ATOM 843 N N . HIS A 1 103 ? 10.941 -14.418 -5.264 1.00 78.88 103 HIS A N 1
ATOM 844 C CA . HIS A 1 103 ? 9.807 -14.677 -4.375 1.00 78.88 103 HIS A CA 1
ATOM 845 C C . HIS A 1 103 ? 8.670 -13.634 -4.436 1.00 78.88 103 HIS A C 1
ATOM 847 O O . HIS A 1 103 ? 7.973 -13.431 -3.442 1.00 78.88 103 HIS A O 1
ATOM 853 N N . ALA A 1 104 ? 8.410 -13.024 -5.599 1.00 78.00 104 ALA A N 1
ATOM 854 C CA . ALA A 1 104 ? 7.292 -12.088 -5.784 1.00 78.00 104 ALA A CA 1
ATOM 855 C C . ALA A 1 104 ? 5.929 -12.642 -5.304 1.00 78.00 104 ALA A C 1
ATOM 857 O O . ALA A 1 104 ? 5.137 -11.908 -4.714 1.00 78.00 104 ALA A O 1
ATOM 858 N N . GLU A 1 105 ? 5.667 -13.944 -5.486 1.00 81.19 105 GLU A N 1
ATOM 859 C CA . GLU A 1 105 ? 4.452 -14.587 -4.957 1.00 81.19 105 GLU A CA 1
ATOM 860 C C . GLU A 1 105 ? 4.401 -14.624 -3.429 1.00 81.19 105 GLU A C 1
ATOM 862 O O . GLU A 1 105 ? 3.356 -14.369 -2.827 1.00 81.19 105 GLU A O 1
ATOM 867 N N . ARG A 1 106 ? 5.541 -14.886 -2.784 1.00 82.62 106 ARG A N 1
ATOM 868 C CA . ARG A 1 106 ? 5.646 -14.860 -1.325 1.00 82.62 106 ARG A CA 1
ATOM 869 C C . ARG A 1 106 ? 5.357 -13.456 -0.804 1.00 82.62 106 ARG A C 1
ATOM 871 O O . ARG A 1 106 ? 4.513 -13.315 0.075 1.00 82.62 106 ARG A O 1
ATOM 878 N N . LEU A 1 107 ? 5.948 -12.430 -1.419 1.00 80.94 107 LEU A N 1
ATOM 879 C CA . LEU A 1 107 ? 5.691 -11.033 -1.068 1.00 80.94 107 LEU A CA 1
ATOM 880 C C . LEU A 1 107 ? 4.201 -10.675 -1.204 1.00 80.94 107 LEU A C 1
ATOM 882 O O . LEU A 1 107 ? 3.633 -10.046 -0.315 1.00 80.94 107 LEU A O 1
ATOM 886 N N . ARG A 1 108 ? 3.525 -11.125 -2.274 1.00 81.38 108 ARG A N 1
ATOM 887 C CA . ARG A 1 108 ? 2.068 -10.945 -2.425 1.00 81.38 108 ARG A CA 1
ATOM 888 C C . ARG A 1 108 ? 1.277 -11.579 -1.276 1.00 81.38 108 ARG A C 1
ATOM 890 O O . ARG A 1 108 ? 0.304 -10.982 -0.812 1.00 81.38 108 ARG A O 1
ATOM 897 N N . SER A 1 109 ? 1.668 -12.776 -0.841 1.00 81.94 109 SER A N 1
ATOM 898 C CA . SER A 1 109 ? 1.003 -13.485 0.258 1.00 81.94 109 SER A CA 1
ATOM 899 C C . SER A 1 109 ? 1.240 -12.819 1.620 1.00 81.94 109 SER A C 1
ATOM 901 O O . SER A 1 109 ? 0.287 -12.639 2.379 1.00 81.94 109 SER A O 1
ATOM 903 N N . GLU A 1 110 ? 2.468 -12.367 1.887 1.00 85.19 110 GLU A N 1
ATOM 904 C CA . GLU A 1 110 ? 2.848 -11.664 3.118 1.00 85.19 110 GLU A CA 1
ATOM 905 C C . GLU A 1 110 ? 2.089 -10.335 3.227 1.00 85.19 110 GLU A C 1
ATOM 907 O O . GLU A 1 110 ? 1.428 -10.090 4.230 1.00 85.19 110 GLU A O 1
ATOM 912 N N . LEU A 1 111 ? 2.009 -9.558 2.140 1.00 85.56 111 LEU A N 1
ATOM 913 C CA . LEU A 1 111 ? 1.220 -8.319 2.095 1.00 85.56 111 LEU A CA 1
ATOM 914 C C . LEU A 1 111 ? -0.273 -8.533 2.369 1.00 85.56 111 LEU A C 1
ATOM 916 O O . LEU A 1 111 ? -0.935 -7.672 2.951 1.00 85.56 111 LEU A O 1
ATOM 920 N N . ALA A 1 112 ? -0.841 -9.657 1.922 1.00 84.06 112 ALA A N 1
ATOM 921 C CA . ALA A 1 112 ? -2.234 -9.981 2.215 1.00 84.06 112 ALA A CA 1
ATOM 922 C C . ALA A 1 112 ? -2.437 -10.293 3.706 1.00 84.06 112 ALA A C 1
ATOM 924 O O . ALA A 1 112 ? -3.428 -9.842 4.285 1.00 84.06 112 ALA A O 1
ATOM 925 N N . SER A 1 113 ? -1.494 -11.016 4.316 1.00 86.56 113 SER A N 1
ATOM 926 C CA . SER A 1 113 ? -1.480 -11.314 5.751 1.00 86.56 113 SER A CA 1
ATOM 927 C C . SER A 1 113 ? -1.298 -10.054 6.597 1.00 86.56 113 SER A C 1
ATOM 929 O O . SER A 1 113 ? -2.073 -9.813 7.523 1.00 86.56 113 SER A O 1
ATOM 931 N N . ASP A 1 114 ? -0.342 -9.199 6.241 1.00 86.44 114 ASP A N 1
ATOM 932 C CA . ASP A 1 114 ? -0.059 -7.971 6.980 1.00 86.44 114 ASP A CA 1
ATOM 933 C C . ASP A 1 114 ? -1.234 -6.992 6.913 1.00 86.44 114 ASP A C 1
ATOM 935 O O . ASP A 1 114 ? -1.602 -6.389 7.924 1.00 86.44 114 ASP A O 1
ATOM 939 N N . LEU A 1 115 ? -1.889 -6.872 5.750 1.00 88.62 115 LEU A N 1
ATOM 940 C CA . LEU A 1 115 ? -3.097 -6.056 5.633 1.00 88.62 115 LEU A CA 1
ATOM 941 C C . LEU A 1 115 ? -4.246 -6.622 6.478 1.00 88.62 115 LEU A C 1
ATOM 943 O O . LEU A 1 115 ? -4.993 -5.856 7.087 1.00 88.62 115 LEU A O 1
ATOM 947 N N . TRP A 1 116 ? -4.413 -7.946 6.515 1.00 89.88 116 TRP A N 1
ATOM 948 C CA . TRP A 1 116 ? -5.421 -8.582 7.361 1.00 89.88 116 TRP A CA 1
ATOM 949 C C . TRP A 1 116 ? -5.174 -8.305 8.847 1.00 89.88 116 TRP A C 1
ATOM 951 O O . TRP A 1 116 ? -6.097 -7.897 9.559 1.00 89.88 116 TRP A O 1
ATOM 961 N N . MET A 1 117 ? -3.929 -8.465 9.299 1.00 90.44 117 MET A N 1
ATOM 962 C CA . MET A 1 117 ? -3.515 -8.136 10.661 1.00 90.44 117 MET A CA 1
ATOM 963 C C . MET A 1 117 ? -3.790 -6.661 10.978 1.00 90.44 117 MET A C 1
ATOM 965 O O . MET A 1 117 ? -4.406 -6.362 12.002 1.00 90.44 117 MET A O 1
ATOM 969 N N . PHE A 1 118 ? -3.388 -5.747 10.091 1.00 93.31 118 PHE A N 1
ATOM 970 C CA . PHE A 1 118 ? -3.660 -4.317 10.229 1.00 93.31 118 PHE A CA 1
ATOM 971 C C . PHE A 1 118 ? -5.164 -4.041 10.356 1.00 93.31 118 PHE A C 1
ATOM 973 O O . PHE A 1 118 ? -5.596 -3.400 11.311 1.00 93.31 118 PHE A O 1
ATOM 980 N N . ALA A 1 119 ? -5.975 -4.551 9.427 1.00 90.31 119 ALA A N 1
ATOM 981 C CA . ALA A 1 119 ? -7.403 -4.259 9.383 1.00 90.31 119 ALA A CA 1
ATOM 982 C C . ALA A 1 119 ? -8.139 -4.816 10.607 1.00 90.31 119 ALA A C 1
ATOM 984 O O . ALA A 1 119 ? -9.022 -4.156 11.151 1.00 90.31 119 ALA A O 1
ATOM 985 N N . SER A 1 120 ? -7.752 -6.006 11.069 1.00 88.69 120 SER A N 1
ATOM 986 C CA . SER A 1 120 ? -8.334 -6.634 12.258 1.00 88.69 120 SER A CA 1
ATOM 987 C C . SER A 1 120 ? -8.044 -5.819 13.518 1.00 88.69 120 SER A C 1
ATOM 989 O O . SER A 1 120 ? -8.946 -5.564 14.317 1.00 88.69 120 SER A O 1
ATOM 991 N N . ARG A 1 121 ? -6.799 -5.350 13.670 1.00 92.94 121 ARG A N 1
ATOM 992 C CA . ARG A 1 121 ? -6.387 -4.476 14.777 1.00 92.94 121 ARG A CA 1
ATOM 993 C C . ARG A 1 121 ? -7.070 -3.111 14.710 1.00 92.94 121 ARG A C 1
ATOM 995 O O . ARG A 1 121 ? -7.556 -2.625 15.723 1.00 92.94 121 ARG A O 1
ATOM 1002 N N . ALA A 1 122 ? -7.196 -2.533 13.518 1.00 92.81 122 ALA A N 1
ATOM 1003 C CA . ALA A 1 122 ? -7.898 -1.273 13.287 1.00 92.81 122 ALA A CA 1
ATOM 1004 C C . ALA A 1 122 ? -9.401 -1.349 13.627 1.00 92.81 122 ALA A C 1
ATOM 1006 O O . ALA A 1 122 ? -9.959 -0.414 14.212 1.00 92.81 122 ALA A O 1
ATOM 1007 N N . ALA A 1 123 ? -10.054 -2.472 13.315 1.00 88.75 123 ALA A N 1
ATOM 1008 C CA . ALA A 1 123 ? -11.442 -2.726 13.694 1.00 88.75 123 ALA A CA 1
ATOM 1009 C C . ALA A 1 123 ? -11.604 -2.864 15.216 1.00 88.75 123 ALA A C 1
ATOM 1011 O O . ALA A 1 123 ? -12.499 -2.254 15.806 1.00 88.75 123 ALA A O 1
ATOM 1012 N N . GLU A 1 124 ? -10.717 -3.614 15.879 1.00 88.44 124 GLU A N 1
ATOM 1013 C CA . GLU A 1 124 ? -10.767 -3.745 17.340 1.00 88.44 124 GLU A CA 1
ATOM 1014 C C . GLU A 1 124 ? -10.466 -2.409 18.034 1.00 88.44 124 GLU A C 1
ATOM 1016 O O . GLU A 1 124 ? -11.182 -2.034 18.963 1.00 88.44 124 GLU A O 1
ATOM 1021 N N . TRP A 1 125 ? -9.497 -1.635 17.535 1.00 93.38 125 TRP A N 1
ATOM 1022 C CA . TRP A 1 125 ? -9.221 -0.283 18.021 1.00 93.38 125 TRP A CA 1
ATOM 1023 C C . TRP A 1 125 ? -10.449 0.622 17.904 1.00 93.38 125 TRP A C 1
ATOM 1025 O O . TRP A 1 125 ? -10.850 1.251 18.879 1.00 93.38 125 TRP A O 1
ATOM 1035 N N . SER A 1 126 ? -11.109 0.632 16.740 1.00 91.38 126 SER A N 1
ATOM 1036 C CA . SER A 1 126 ? -12.321 1.431 16.506 1.00 91.38 126 SER A CA 1
ATOM 1037 C C . SER A 1 126 ? -13.462 1.046 17.438 1.00 91.38 126 SER A C 1
ATOM 1039 O O . SER A 1 126 ? -14.190 1.906 17.941 1.00 91.38 126 SER A O 1
ATOM 1041 N N . ARG A 1 127 ? -13.622 -0.254 17.696 1.00 89.94 127 ARG A N 1
ATOM 1042 C CA . ARG A 1 127 ? -14.596 -0.767 18.658 1.00 89.94 127 ARG A CA 1
ATOM 1043 C C . ARG A 1 127 ? -14.279 -0.284 20.074 1.00 89.94 127 ARG A C 1
ATOM 1045 O O . ARG A 1 127 ? -15.191 0.180 20.759 1.00 89.94 127 ARG A O 1
ATOM 1052 N N . MET A 1 128 ? -13.023 -0.387 20.505 1.00 89.31 128 MET A N 1
ATOM 1053 C CA . MET A 1 128 ? -12.591 0.017 21.846 1.00 89.31 128 MET A CA 1
ATOM 1054 C C . MET A 1 128 ? -12.680 1.535 22.053 1.00 89.31 128 MET A C 1
ATOM 1056 O O . MET A 1 128 ? -13.230 1.968 23.064 1.00 89.31 128 MET A O 1
ATOM 1060 N N . ASP A 1 129 ? -12.261 2.346 21.078 1.00 90.94 129 ASP A N 1
ATOM 1061 C CA . ASP A 1 129 ? -12.418 3.809 21.093 1.00 90.94 129 ASP A CA 1
ATOM 1062 C C . ASP A 1 129 ? -13.902 4.215 21.165 1.00 90.94 129 ASP A C 1
ATOM 1064 O O . ASP A 1 129 ? -14.283 5.066 21.968 1.00 90.94 129 ASP A O 1
ATOM 1068 N N . ASN A 1 130 ? -14.784 3.548 20.414 1.00 86.81 130 ASN A N 1
ATOM 1069 C CA . ASN A 1 130 ? -16.222 3.804 20.502 1.00 86.81 130 ASN A CA 1
ATOM 1070 C C . ASN A 1 130 ? -16.799 3.474 21.887 1.00 86.81 130 ASN A C 1
ATOM 1072 O O . ASN A 1 130 ? -17.579 4.268 22.418 1.00 86.81 130 ASN A O 1
ATOM 1076 N N . ILE A 1 131 ? -16.419 2.339 22.487 1.00 86.88 131 ILE A N 1
ATOM 1077 C CA . ILE A 1 131 ? -16.829 1.978 23.856 1.00 86.88 131 ILE A CA 1
ATOM 1078 C C . ILE A 1 131 ? -16.322 3.031 24.845 1.00 86.88 131 ILE A C 1
ATOM 1080 O O . ILE A 1 131 ? -17.100 3.547 25.646 1.00 86.88 131 ILE A O 1
ATOM 1084 N N . ARG A 1 132 ? -15.046 3.413 24.744 1.00 86.75 132 ARG A N 1
ATOM 1085 C CA . ARG A 1 132 ? -14.421 4.435 25.588 1.00 86.75 132 ARG A CA 1
ATOM 1086 C C . ARG A 1 132 ? -15.150 5.777 25.503 1.00 86.75 132 ARG A C 1
ATOM 1088 O O . ARG A 1 132 ? -15.459 6.371 26.539 1.00 86.75 132 ARG A O 1
ATOM 1095 N N . ARG A 1 133 ? -15.490 6.231 24.291 1.00 86.50 133 ARG A N 1
ATOM 1096 C CA . ARG A 1 133 ? -16.275 7.456 24.054 1.00 86.50 133 ARG A CA 1
ATOM 1097 C C . ARG A 1 133 ? -17.694 7.354 24.602 1.00 86.50 133 ARG A C 1
ATOM 1099 O O . ARG A 1 133 ? -18.216 8.343 25.105 1.00 86.50 133 ARG A O 1
ATOM 1106 N N . GLN A 1 134 ? -18.341 6.195 24.491 1.00 86.19 134 GLN A N 1
ATOM 1107 C CA . GLN A 1 134 ? -19.687 5.985 25.031 1.00 86.19 134 GLN A CA 1
ATOM 1108 C C . GLN A 1 134 ? -19.696 6.024 26.559 1.00 86.19 134 GLN A C 1
ATOM 1110 O O . GLN A 1 134 ? -20.536 6.716 27.126 1.00 86.19 134 GLN A O 1
ATOM 1115 N N . LEU A 1 135 ? -18.739 5.361 27.212 1.00 84.31 135 LEU A N 1
ATOM 1116 C CA . LEU A 1 135 ? -18.586 5.401 28.668 1.00 84.31 135 LEU A CA 1
ATOM 1117 C C . LEU A 1 135 ? -18.286 6.822 29.158 1.00 84.31 135 LEU A C 1
ATOM 1119 O O . LEU A 1 135 ? -18.919 7.287 30.099 1.00 84.31 135 LEU A O 1
ATOM 1123 N N . GLY A 1 136 ? -17.404 7.550 28.463 1.00 82.44 136 GLY A N 1
ATOM 1124 C CA . GLY A 1 136 ? -17.128 8.956 28.775 1.00 82.44 136 GLY A CA 1
ATOM 1125 C C . GLY A 1 136 ? -18.348 9.867 28.603 1.00 82.44 136 GLY A C 1
ATOM 1126 O O . GLY A 1 136 ? -18.528 10.802 29.371 1.00 82.44 136 GLY A O 1
ATOM 1127 N N . LYS A 1 137 ? -19.228 9.582 27.633 1.00 82.88 137 LYS A N 1
ATOM 1128 C CA . LYS A 1 137 ? -20.505 10.299 27.496 1.00 82.88 137 LYS A CA 1
ATOM 1129 C C . LYS A 1 137 ? -21.483 9.958 28.614 1.00 82.88 137 LYS A C 1
ATOM 1131 O O . LYS A 1 137 ? -22.214 10.843 29.016 1.00 82.88 137 LYS A O 1
ATOM 1136 N N . GLN A 1 138 ? -21.531 8.708 29.071 1.00 82.56 138 GLN A N 1
ATOM 1137 C CA . GLN A 1 138 ? -22.448 8.269 30.129 1.00 82.56 138 GLN A CA 1
ATOM 1138 C C . GLN A 1 138 ? -22.073 8.825 31.507 1.00 82.56 138 GLN A C 1
ATOM 1140 O O . GLN A 1 138 ? -22.955 9.002 32.347 1.00 82.56 138 GLN A O 1
ATOM 1145 N N . ASP A 1 139 ? -20.800 9.159 31.724 1.00 81.00 139 ASP A N 1
ATOM 1146 C CA . ASP A 1 139 ? -20.327 9.820 32.939 1.00 81.00 139 ASP A CA 1
ATOM 1147 C C . ASP A 1 139 ? -20.604 11.336 32.940 1.00 81.00 139 ASP A C 1
ATOM 1149 O O . ASP A 1 139 ? -19.715 12.176 33.057 1.00 81.00 139 ASP A O 1
ATOM 1153 N N . HIS A 1 140 ? -21.877 11.709 32.799 1.00 68.38 140 HIS A N 1
ATOM 1154 C CA . HIS A 1 140 ? -22.314 13.109 32.766 1.00 68.38 140 HIS A CA 1
ATOM 1155 C C . HIS A 1 140 ? -22.006 13.888 34.053 1.00 68.38 140 HIS A C 1
ATOM 1157 O O . HIS A 1 140 ? -21.995 15.117 34.038 1.00 68.38 140 HIS A O 1
ATOM 1163 N N . GLN A 1 141 ? -21.810 13.179 35.164 1.00 76.62 141 GLN A N 1
ATOM 1164 C CA . GLN A 1 141 ? -21.591 13.754 36.489 1.00 76.62 141 GLN A CA 1
ATOM 1165 C C . GLN A 1 141 ? -20.113 13.718 36.916 1.00 76.62 141 GLN A C 1
ATOM 1167 O O . GLN A 1 141 ? -19.807 14.192 38.007 1.00 76.62 141 GLN A O 1
ATOM 1172 N N . GLY A 1 142 ? -19.206 13.192 36.077 1.00 77.88 142 GLY A N 1
ATOM 1173 C CA . GLY A 1 142 ? -17.774 13.094 36.386 1.00 77.88 142 GLY A CA 1
ATOM 1174 C C . GLY A 1 142 ? -17.486 12.228 37.614 1.00 77.88 142 GLY A C 1
ATOM 1175 O O . GLY A 1 142 ? -16.593 12.537 38.401 1.00 77.88 142 GLY A O 1
ATOM 1176 N N . LEU A 1 143 ? -18.302 11.197 37.827 1.00 78.44 143 LEU A N 1
ATOM 1177 C CA . LEU A 1 143 ? -18.225 10.313 38.986 1.00 78.44 143 LEU A CA 1
ATOM 1178 C C . LEU A 1 143 ? -17.153 9.238 38.814 1.00 78.44 143 LEU A C 1
ATOM 1180 O O . LEU A 1 143 ? -16.730 8.638 39.805 1.00 78.44 143 LEU A O 1
ATOM 1184 N N . LEU A 1 144 ? -16.726 8.964 37.578 1.00 77.94 144 LEU A N 1
ATOM 1185 C CA . LEU A 1 144 ? -15.645 8.025 37.334 1.00 77.94 144 LEU A CA 1
ATOM 1186 C C . LEU A 1 144 ? -14.298 8.724 37.570 1.00 77.94 144 LEU A C 1
ATOM 1188 O O . LEU A 1 144 ? -14.058 9.804 37.029 1.00 77.94 144 LEU A O 1
ATOM 1192 N N . PRO A 1 145 ? -13.383 8.116 38.347 1.00 77.75 145 PRO A N 1
ATOM 1193 C CA . PRO A 1 145 ? -12.045 8.661 38.521 1.00 77.75 145 PRO A CA 1
ATOM 1194 C C . PRO A 1 145 ? -11.339 8.799 37.170 1.00 77.75 145 PRO A C 1
ATOM 1196 O O . PRO A 1 145 ? -11.361 7.864 36.372 1.00 77.75 145 PRO A O 1
ATOM 1199 N N . THR A 1 146 ? -10.630 9.903 36.936 1.00 74.25 146 THR A N 1
ATOM 1200 C CA . THR A 1 146 ? -9.820 10.097 35.717 1.00 74.25 146 THR A CA 1
ATOM 1201 C C . THR A 1 146 ? -8.845 8.933 35.493 1.00 74.25 146 THR A C 1
ATOM 1203 O O . THR A 1 146 ? -8.747 8.397 34.389 1.00 74.25 146 THR A O 1
ATOM 1206 N N . ALA A 1 147 ? -8.236 8.446 36.579 1.00 77.25 147 ALA A N 1
ATOM 1207 C CA . ALA A 1 147 ? -7.350 7.282 36.591 1.00 77.25 147 ALA A CA 1
ATOM 1208 C C . ALA A 1 147 ? -8.009 5.979 36.090 1.00 77.25 147 ALA A C 1
ATOM 1210 O O . ALA A 1 147 ? -7.309 5.065 35.659 1.00 77.25 147 ALA A O 1
ATOM 1211 N N . ALA A 1 148 ? -9.345 5.875 36.103 1.00 75.62 148 ALA A N 1
ATOM 1212 C CA . ALA A 1 148 ? -10.059 4.710 35.577 1.00 75.62 148 ALA A CA 1
ATOM 1213 C C . ALA A 1 148 ? -9.944 4.592 34.047 1.00 75.62 148 ALA A C 1
ATOM 1215 O O . ALA A 1 148 ? -10.113 3.502 33.500 1.00 75.62 148 ALA A O 1
ATOM 1216 N N . PHE A 1 149 ? -9.639 5.696 33.357 1.00 83.50 149 PHE A N 1
ATOM 1217 C CA . PHE A 1 149 ? -9.521 5.730 31.904 1.00 83.50 149 PHE A CA 1
ATOM 1218 C C . PHE A 1 149 ? -8.092 5.889 31.387 1.00 83.50 149 PHE A C 1
ATOM 1220 O O . PHE A 1 149 ? -7.830 5.459 30.267 1.00 83.50 149 PHE A O 1
ATOM 1227 N N . GLU A 1 150 ? -7.167 6.427 32.185 1.00 86.94 150 GLU A N 1
ATOM 1228 C CA . GLU A 1 150 ? -5.784 6.708 31.765 1.00 86.94 150 GLU A CA 1
ATOM 1229 C C . GLU A 1 150 ? -5.089 5.501 31.122 1.00 86.94 150 GLU A C 1
ATOM 1231 O O . GLU A 1 150 ? -4.540 5.614 30.028 1.00 86.94 150 GLU A O 1
ATOM 1236 N N . ALA A 1 151 ? -5.176 4.322 31.746 1.00 86.25 151 ALA A N 1
ATOM 1237 C CA . ALA A 1 151 ? -4.572 3.105 31.202 1.00 86.25 151 ALA A CA 1
ATOM 1238 C C . ALA A 1 151 ? -5.198 2.682 29.860 1.00 86.25 151 ALA A C 1
ATOM 1240 O O . ALA A 1 151 ? -4.500 2.197 28.968 1.00 86.25 151 ALA A O 1
ATOM 1241 N N . SER A 1 152 ? -6.510 2.884 29.699 1.00 87.38 152 SER A N 1
ATOM 1242 C CA . SER A 1 152 ? -7.217 2.570 28.450 1.00 87.38 152 SER A CA 1
ATOM 1243 C C . SER A 1 152 ? -6.861 3.563 27.345 1.00 87.38 152 SER A C 1
ATOM 1245 O O . SER A 1 152 ? -6.633 3.158 26.208 1.00 87.38 152 SER A O 1
ATOM 1247 N N . ASP A 1 153 ? -6.769 4.849 27.682 1.00 90.69 153 ASP A N 1
ATOM 1248 C CA . ASP A 1 153 ? -6.399 5.912 26.748 1.00 90.69 153 ASP A CA 1
ATOM 1249 C C . ASP A 1 153 ? -4.950 5.742 26.280 1.00 90.69 153 ASP A C 1
ATOM 1251 O O . ASP A 1 153 ? -4.671 5.818 25.084 1.00 90.69 153 ASP A O 1
ATOM 1255 N N . GLN A 1 154 ? -4.038 5.401 27.195 1.00 93.62 154 GLN A N 1
ATOM 1256 C CA . GLN A 1 154 ? -2.652 5.091 26.858 1.00 93.62 154 GLN A CA 1
ATOM 1257 C C . GLN A 1 154 ? -2.544 3.865 25.941 1.00 93.62 154 GLN A C 1
ATOM 1259 O O . GLN A 1 154 ? -1.790 3.896 24.968 1.00 93.62 154 GLN A O 1
ATOM 1264 N N . ALA A 1 155 ? -3.301 2.797 26.213 1.00 92.19 155 ALA A N 1
ATOM 1265 C CA . ALA A 1 155 ? -3.313 1.605 25.368 1.00 92.19 155 ALA A CA 1
ATOM 1266 C C . ALA A 1 155 ? -3.864 1.900 23.961 1.00 92.19 155 ALA A C 1
ATOM 1268 O O . ALA A 1 155 ? -3.290 1.451 22.967 1.00 92.19 155 ALA A O 1
ATOM 1269 N N . LEU A 1 156 ? -4.940 2.691 23.861 1.00 93.25 156 LEU A N 1
ATOM 1270 C CA . LEU A 1 156 ? -5.490 3.129 22.577 1.00 93.25 156 LEU A CA 1
ATOM 1271 C C . LEU A 1 156 ? -4.484 3.984 21.799 1.00 93.25 156 LEU A C 1
ATOM 1273 O O . LEU A 1 156 ? -4.312 3.767 20.601 1.00 93.25 156 LEU A O 1
ATOM 1277 N N . GLU A 1 157 ? -3.791 4.913 22.450 1.00 94.88 157 GLU A N 1
ATOM 1278 C CA . GLU A 1 157 ? -2.802 5.758 21.775 1.00 94.88 157 GLU A CA 1
ATOM 1279 C C . GLU A 1 157 ? -1.597 4.944 21.278 1.00 94.88 157 GLU A C 1
ATOM 1281 O O . GLU A 1 157 ? -1.175 5.080 20.129 1.00 94.88 157 GLU A O 1
ATOM 1286 N N . GLN A 1 158 ? -1.083 4.022 22.099 1.00 96.00 158 GLN A N 1
ATOM 1287 C CA . GLN A 1 158 ? 0.004 3.121 21.702 1.00 96.00 158 GLN A CA 1
ATOM 1288 C C . GLN A 1 158 ? -0.381 2.242 20.509 1.00 96.00 158 GLN A C 1
ATOM 1290 O O . GLN A 1 158 ? 0.413 2.068 19.579 1.00 96.00 158 GLN A O 1
ATOM 1295 N N . GLU A 1 159 ? -1.598 1.700 20.520 1.00 95.50 159 GLU A N 1
ATOM 1296 C CA . GLU A 1 159 ? -2.100 0.866 19.434 1.00 95.50 159 GLU A CA 1
ATOM 1297 C C . GLU A 1 159 ? -2.297 1.679 18.150 1.00 95.50 159 GLU A C 1
ATOM 1299 O O . GLU A 1 159 ? -1.891 1.238 17.074 1.00 95.50 159 GLU A O 1
ATOM 1304 N N . ARG A 1 160 ? -2.820 2.906 18.250 1.00 94.88 160 ARG A N 1
ATOM 1305 C CA . ARG A 1 160 ? -2.923 3.823 17.110 1.00 94.88 160 ARG A CA 1
ATOM 1306 C C . ARG A 1 160 ? -1.548 4.118 16.509 1.00 94.88 160 ARG A C 1
ATOM 1308 O O . ARG A 1 160 ? -1.375 3.975 15.300 1.00 94.88 160 ARG A O 1
ATOM 1315 N N . ALA A 1 161 ? -0.560 4.458 17.333 1.00 95.19 161 ALA A N 1
ATOM 1316 C CA . ALA A 1 161 ? 0.806 4.704 16.874 1.00 95.19 161 ALA A CA 1
ATOM 1317 C C . ALA A 1 161 ? 1.447 3.450 16.245 1.00 95.19 161 ALA A C 1
ATOM 1319 O O . ALA A 1 161 ? 2.277 3.542 15.338 1.00 95.19 161 ALA A O 1
ATOM 1320 N N . ALA A 1 162 ? 1.086 2.248 16.706 1.00 94.06 162 ALA A N 1
ATOM 1321 C CA . ALA A 1 162 ? 1.510 1.002 16.073 1.00 94.06 162 ALA A CA 1
ATOM 1322 C C . ALA A 1 162 ? 0.857 0.799 14.694 1.00 94.06 162 ALA A C 1
ATOM 1324 O O . ALA A 1 162 ? 1.556 0.440 13.747 1.00 94.06 162 ALA A O 1
ATOM 1325 N N . LEU A 1 163 ? -0.445 1.072 14.561 1.00 94.56 163 LEU A N 1
ATOM 1326 C CA . LEU A 1 163 ? -1.159 1.029 13.281 1.00 94.56 163 LEU A CA 1
ATOM 1327 C C . LEU A 1 163 ? -0.579 2.033 12.278 1.00 94.56 163 LEU A C 1
ATOM 1329 O O . LEU A 1 163 ? -0.337 1.673 11.130 1.00 94.56 163 LEU A O 1
ATOM 1333 N N . GLU A 1 164 ? -0.299 3.263 12.710 1.00 96.38 164 GLU A N 1
ATOM 1334 C CA . GLU A 1 164 ? 0.323 4.294 11.872 1.00 96.38 164 GLU A CA 1
ATOM 1335 C C . GLU A 1 164 ? 1.700 3.852 11.357 1.00 96.38 164 GLU A C 1
ATOM 1337 O O . GLU A 1 164 ? 1.965 3.957 10.160 1.00 96.38 164 GLU A O 1
ATOM 1342 N N . ARG A 1 165 ? 2.545 3.267 12.218 1.00 94.75 165 ARG A N 1
ATOM 1343 C CA . ARG A 1 165 ? 3.851 2.718 11.808 1.00 94.75 165 ARG A CA 1
ATOM 1344 C C . ARG A 1 165 ? 3.732 1.596 10.777 1.00 94.75 165 ARG A C 1
ATOM 1346 O O . ARG A 1 165 ? 4.544 1.546 9.857 1.00 94.75 165 ARG A O 1
ATOM 1353 N N . LEU A 1 166 ? 2.737 0.715 10.906 1.00 92.25 166 LEU A N 1
ATOM 1354 C CA . LEU A 1 166 ? 2.488 -0.338 9.914 1.00 92.25 166 LEU A CA 1
ATOM 1355 C C . LEU A 1 166 ? 2.112 0.254 8.549 1.00 92.25 166 LEU A C 1
ATOM 1357 O O . LEU A 1 166 ? 2.642 -0.181 7.530 1.00 92.25 166 LEU A O 1
ATOM 1361 N N . VAL A 1 167 ? 1.247 1.274 8.528 1.00 95.25 167 VAL A N 1
ATOM 1362 C CA . VAL A 1 167 ? 0.866 1.971 7.288 1.00 95.25 167 VAL A CA 1
ATOM 1363 C C . VAL A 1 167 ? 2.074 2.636 6.635 1.00 95.25 167 VAL A C 1
ATOM 1365 O O . VAL A 1 167 ? 2.280 2.447 5.438 1.00 95.25 167 VAL A O 1
ATOM 1368 N N . THR A 1 168 ? 2.896 3.352 7.407 1.00 94.94 168 THR A N 1
ATOM 1369 C CA . THR A 1 168 ? 4.139 3.953 6.898 1.00 94.94 168 THR A CA 1
ATOM 1370 C C . THR A 1 168 ? 5.065 2.888 6.311 1.00 94.94 168 THR A C 1
ATOM 1372 O O . THR A 1 168 ? 5.595 3.075 5.222 1.00 94.94 168 THR A O 1
ATOM 1375 N N . GLY A 1 169 ? 5.183 1.722 6.957 1.00 89.25 169 GLY A N 1
ATOM 1376 C CA . GLY A 1 169 ? 5.949 0.595 6.419 1.00 89.25 169 GLY A CA 1
ATOM 1377 C C . GLY A 1 169 ? 5.464 0.133 5.038 1.00 89.25 169 GLY A C 1
ATOM 1378 O O . GLY A 1 169 ? 6.282 -0.082 4.142 1.00 89.25 169 GLY A O 1
ATOM 1379 N N . PHE A 1 170 ? 4.146 0.040 4.820 1.00 89.94 170 PHE A N 1
ATOM 1380 C CA . PHE A 1 170 ? 3.598 -0.268 3.491 1.00 89.94 170 PHE A CA 1
ATOM 1381 C C . PHE A 1 170 ? 3.900 0.830 2.464 1.00 89.94 170 PHE A C 1
ATOM 1383 O O . PHE A 1 170 ? 4.206 0.534 1.308 1.00 89.94 170 PHE A O 1
ATOM 1390 N N . GLU A 1 171 ? 3.805 2.099 2.857 1.00 94.81 171 GLU A N 1
ATOM 1391 C CA . GLU A 1 171 ? 4.079 3.241 1.978 1.00 94.81 171 GLU A CA 1
ATOM 1392 C C . GLU A 1 171 ? 5.556 3.317 1.572 1.00 94.81 171 GLU A C 1
ATOM 1394 O O . GLU A 1 171 ? 5.862 3.564 0.399 1.00 94.81 171 GLU A O 1
ATOM 1399 N N . ASP A 1 172 ? 6.464 3.030 2.502 1.00 92.00 172 ASP A N 1
ATOM 1400 C CA . ASP A 1 172 ? 7.902 2.962 2.257 1.00 92.00 172 ASP A CA 1
ATOM 1401 C C . ASP A 1 172 ? 8.229 1.834 1.276 1.00 92.00 172 ASP A C 1
ATOM 1403 O O . ASP A 1 172 ? 8.907 2.063 0.270 1.00 92.00 172 ASP A O 1
ATOM 1407 N N . GLN A 1 173 ? 7.673 0.635 1.489 1.00 88.12 173 GLN A N 1
ATOM 1408 C CA . GLN A 1 173 ? 7.808 -0.485 0.552 1.00 88.12 173 GLN A CA 1
ATOM 1409 C C . GLN A 1 173 ? 7.271 -0.128 -0.842 1.00 88.12 173 GLN A C 1
ATOM 1411 O O . GLN A 1 173 ? 7.929 -0.382 -1.855 1.00 88.12 173 GLN A O 1
ATOM 1416 N N . ALA A 1 174 ? 6.102 0.515 -0.917 1.00 89.25 174 ALA A N 1
ATOM 1417 C CA . ALA A 1 174 ? 5.518 0.966 -2.178 1.00 89.25 174 ALA A CA 1
ATOM 1418 C C . ALA A 1 174 ? 6.387 2.016 -2.890 1.00 89.25 174 ALA A C 1
ATOM 1420 O O . ALA A 1 174 ? 6.403 2.077 -4.123 1.00 89.25 174 ALA A O 1
ATOM 1421 N N . THR A 1 175 ? 7.087 2.860 -2.136 1.00 90.50 175 THR A N 1
ATOM 1422 C CA . THR A 1 175 ? 7.997 3.885 -2.664 1.00 90.50 175 THR A CA 1
ATOM 1423 C C . THR A 1 175 ? 9.291 3.261 -3.179 1.00 90.50 175 THR A C 1
ATOM 1425 O O . THR A 1 175 ? 9.702 3.540 -4.306 1.00 90.50 175 THR A O 1
ATOM 1428 N N . GLN A 1 176 ? 9.888 2.346 -2.415 1.00 84.81 176 GLN A N 1
ATOM 1429 C CA . GLN A 1 176 ? 11.075 1.598 -2.836 1.00 84.81 176 GLN A CA 1
ATOM 1430 C C . GLN A 1 176 ? 10.806 0.814 -4.124 1.00 84.81 176 GLN A C 1
ATOM 1432 O O . GLN A 1 176 ? 11.590 0.880 -5.071 1.00 84.81 176 GLN A O 1
ATOM 1437 N N . LEU A 1 177 ? 9.662 0.132 -4.208 1.00 86.31 177 LEU A N 1
ATOM 1438 C CA . LEU A 1 177 ? 9.304 -0.639 -5.395 1.00 86.31 177 LEU A CA 1
ATOM 1439 C C . LEU A 1 177 ? 9.035 0.245 -6.621 1.00 86.31 177 LEU A C 1
ATOM 1441 O O . LEU A 1 177 ? 9.326 -0.154 -7.750 1.00 86.31 177 LEU A O 1
ATOM 1445 N N . ARG A 1 178 ? 8.507 1.460 -6.426 1.00 88.12 178 ARG A N 1
ATOM 1446 C CA . ARG A 1 178 ? 8.396 2.456 -7.503 1.00 88.12 178 ARG A CA 1
ATOM 1447 C C . ARG A 1 178 ? 9.773 2.847 -8.039 1.00 88.12 178 ARG A C 1
ATOM 1449 O O . ARG A 1 178 ? 9.979 2.756 -9.243 1.00 88.12 178 ARG A O 1
ATOM 1456 N N . ALA A 1 179 ? 10.732 3.142 -7.163 1.00 80.50 179 ALA A N 1
ATOM 1457 C CA . ALA A 1 179 ? 12.099 3.457 -7.579 1.00 80.50 179 ALA A CA 1
ATOM 1458 C C . ALA A 1 179 ? 12.775 2.294 -8.334 1.00 80.50 179 ALA A C 1
ATOM 1460 O O . ALA A 1 179 ? 13.492 2.512 -9.312 1.00 80.50 179 ALA A O 1
ATOM 1461 N N . VAL A 1 180 ? 12.529 1.048 -7.917 1.00 81.94 180 VAL A N 1
ATOM 1462 C CA . VAL A 1 180 ? 13.004 -0.145 -8.640 1.00 81.94 180 VAL A CA 1
ATOM 1463 C C . VAL A 1 180 ? 12.367 -0.238 -10.030 1.00 81.94 180 VAL A C 1
ATOM 1465 O O . VAL A 1 180 ? 13.065 -0.498 -11.007 1.00 81.94 180 VAL A O 1
ATOM 1468 N N . ASN A 1 181 ? 11.063 0.015 -10.141 1.00 86.31 181 ASN A N 1
ATOM 1469 C CA . ASN A 1 181 ? 10.355 0.012 -11.420 1.00 86.31 181 ASN A CA 1
ATOM 1470 C C . ASN A 1 181 ? 10.856 1.099 -12.380 1.00 86.31 181 ASN A C 1
ATOM 1472 O O . ASN A 1 181 ? 10.962 0.848 -13.576 1.00 86.31 181 ASN A O 1
ATOM 1476 N N . ASP A 1 182 ? 11.207 2.281 -11.876 1.00 80.38 182 ASP A N 1
ATOM 1477 C CA . ASP A 1 182 ? 11.763 3.351 -12.710 1.00 80.38 182 ASP A CA 1
ATOM 1478 C C . ASP A 1 182 ? 13.128 2.954 -13.291 1.00 80.38 182 ASP A C 1
ATOM 1480 O O . ASP A 1 182 ? 13.378 3.136 -14.484 1.00 80.38 182 ASP A O 1
ATOM 1484 N N . ARG A 1 183 ? 13.981 2.307 -12.485 1.00 80.88 183 ARG A N 1
ATOM 1485 C CA . ARG A 1 183 ? 15.250 1.730 -12.965 1.00 80.88 183 ARG A CA 1
ATOM 1486 C C . ARG A 1 183 ? 15.023 0.605 -13.972 1.00 80.88 183 ARG A C 1
ATOM 1488 O O . ARG A 1 183 ? 15.743 0.524 -14.961 1.00 80.88 183 ARG A O 1
ATOM 1495 N N . TYR A 1 184 ? 14.020 -0.240 -13.742 1.00 80.81 184 TYR A N 1
ATOM 1496 C CA . TYR A 1 184 ? 13.657 -1.315 -14.664 1.00 80.81 184 TYR A CA 1
ATOM 1497 C C . TYR A 1 184 ? 13.194 -0.772 -16.023 1.00 80.81 184 TYR A C 1
ATOM 1499 O O . TYR A 1 184 ? 13.648 -1.255 -17.055 1.00 80.81 184 TYR A O 1
ATOM 1507 N N . LYS A 1 185 ? 12.369 0.281 -16.041 1.00 79.00 185 LYS A N 1
ATOM 1508 C CA . LYS A 1 185 ? 11.972 0.963 -17.282 1.00 79.00 185 LYS A CA 1
ATOM 1509 C C . LYS A 1 185 ? 13.170 1.549 -18.021 1.00 79.00 185 LYS A C 1
ATOM 1511 O O . LYS A 1 185 ? 13.291 1.330 -19.218 1.00 79.00 185 LYS A O 1
ATOM 1516 N N . ALA A 1 186 ? 14.065 2.240 -17.312 1.00 74.06 186 ALA A N 1
ATOM 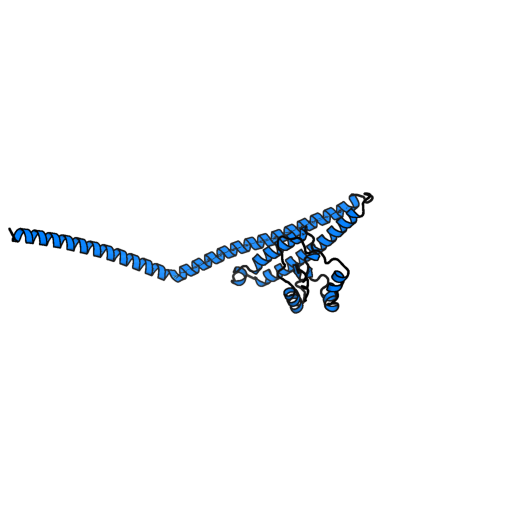1517 C CA . ALA A 1 186 ? 15.281 2.778 -17.916 1.00 74.06 186 ALA A CA 1
ATOM 1518 C C . ALA A 1 186 ? 16.146 1.667 -18.535 1.00 74.06 186 ALA A C 1
ATOM 1520 O O . ALA A 1 186 ? 16.655 1.822 -19.641 1.00 74.06 186 ALA A O 1
ATOM 1521 N N . TRP A 1 187 ? 16.267 0.525 -17.854 1.00 74.69 187 TRP A N 1
ATOM 1522 C CA . TRP A 1 187 ? 16.968 -0.642 -18.382 1.00 74.69 187 TRP A CA 1
ATOM 1523 C C . TRP A 1 187 ? 16.301 -1.214 -19.642 1.00 74.69 187 TRP A C 1
ATOM 1525 O O . TRP A 1 187 ? 17.003 -1.464 -20.616 1.00 74.69 187 TRP A O 1
ATOM 1535 N N . LEU A 1 188 ? 14.969 -1.351 -19.672 1.00 78.75 188 LEU A N 1
ATOM 1536 C CA . LEU A 1 188 ? 14.241 -1.785 -20.873 1.00 78.75 188 LEU A CA 1
ATOM 1537 C C . LEU A 1 188 ? 14.455 -0.828 -22.053 1.00 78.75 188 LEU A C 1
ATOM 1539 O O . LEU A 1 188 ? 14.731 -1.279 -23.159 1.00 78.75 188 LEU A O 1
ATOM 1543 N N . THR A 1 189 ? 14.402 0.485 -21.815 1.00 76.12 189 THR A N 1
ATOM 1544 C CA . THR A 1 189 ? 14.676 1.491 -22.853 1.00 76.12 189 THR A CA 1
ATOM 1545 C C . THR A 1 189 ? 16.110 1.392 -23.375 1.00 76.12 189 THR A C 1
ATOM 1547 O O . THR A 1 189 ? 16.336 1.507 -24.576 1.00 76.12 189 THR A O 1
ATOM 1550 N N . LEU A 1 190 ? 17.092 1.133 -22.504 1.00 71.44 190 LEU A N 1
ATOM 1551 C CA . LEU A 1 190 ? 18.475 0.905 -22.936 1.00 71.44 190 LEU A CA 1
ATOM 1552 C C . LEU A 1 190 ? 18.616 -0.370 -23.777 1.00 71.44 190 LEU A C 1
ATOM 1554 O O . LEU A 1 190 ? 19.378 -0.369 -24.740 1.00 71.44 190 LEU A O 1
ATOM 1558 N N . GLN A 1 191 ? 17.893 -1.441 -23.442 1.00 72.75 191 GLN A N 1
ATOM 1559 C CA . GLN A 1 191 ? 17.885 -2.663 -24.251 1.00 72.75 191 GLN A CA 1
ATOM 1560 C C . GLN A 1 191 ? 17.264 -2.438 -25.630 1.00 72.75 191 GLN A C 1
ATOM 1562 O O . GLN A 1 191 ? 17.806 -2.919 -26.621 1.00 72.75 191 GLN A O 1
ATOM 1567 N N . GLU A 1 192 ? 16.163 -1.692 -25.698 1.00 78.06 192 GLU A N 1
ATOM 1568 C CA . GLU A 1 192 ? 15.509 -1.332 -26.957 1.00 78.06 192 GLU A CA 1
ATOM 1569 C C . GLU A 1 192 ? 16.440 -0.489 -27.840 1.00 78.06 192 GLU A C 1
ATOM 1571 O O . GLU A 1 192 ? 16.667 -0.828 -28.998 1.00 78.06 192 GLU A O 1
ATOM 1576 N N . LEU A 1 193 ? 17.089 0.535 -27.271 1.00 73.81 193 LEU A N 1
ATOM 1577 C CA . LEU A 1 193 ? 18.087 1.343 -27.982 1.00 73.81 193 LEU A CA 1
ATOM 1578 C C . LEU A 1 193 ? 19.278 0.513 -28.474 1.00 73.81 193 LEU A C 1
ATOM 1580 O O . LEU A 1 193 ? 19.735 0.706 -29.599 1.00 73.81 193 LEU A O 1
ATOM 1584 N N . ALA A 1 194 ? 19.777 -0.416 -27.655 1.00 69.75 194 ALA A N 1
ATOM 1585 C CA . ALA A 1 194 ? 20.855 -1.314 -28.056 1.00 69.75 194 ALA A CA 1
ATOM 1586 C C . ALA A 1 194 ? 20.428 -2.250 -29.201 1.00 69.75 194 ALA A C 1
ATOM 1588 O O . ALA A 1 194 ? 21.229 -2.523 -30.091 1.00 69.75 194 ALA A O 1
ATOM 1589 N N . GLY A 1 195 ? 19.167 -2.695 -29.218 1.00 72.94 195 GLY A N 1
ATOM 1590 C CA . GLY A 1 195 ? 18.600 -3.490 -30.311 1.00 72.94 195 GLY A CA 1
ATOM 1591 C C . GLY A 1 195 ? 18.542 -2.750 -31.653 1.00 72.94 195 GLY A C 1
ATOM 1592 O O . GLY A 1 195 ? 18.635 -3.389 -32.695 1.00 72.94 195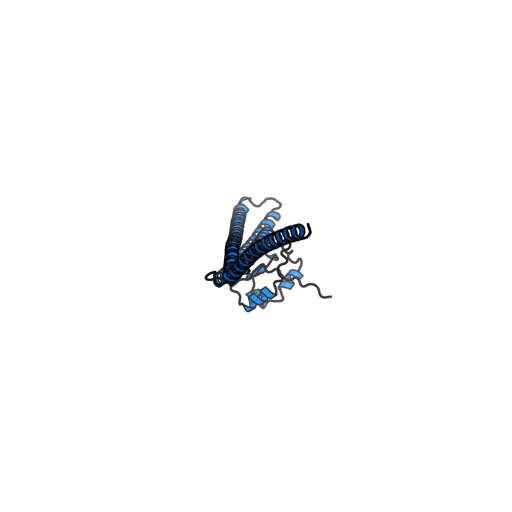 GLY A O 1
ATOM 1593 N N . HIS A 1 196 ? 18.463 -1.417 -31.625 1.00 77.25 196 HIS A N 1
ATOM 1594 C CA . HIS A 1 196 ? 18.461 -0.541 -32.804 1.00 77.25 196 HIS A CA 1
ATOM 1595 C C . HIS A 1 196 ? 19.825 0.102 -33.095 1.00 77.25 196 HIS A C 1
ATOM 1597 O O . HIS A 1 196 ? 19.927 1.004 -33.927 1.00 77.25 196 HIS A O 1
ATOM 1603 N N . GLN A 1 197 ? 20.896 -0.329 -32.420 1.00 72.19 197 GLN A N 1
ATOM 1604 C CA . GLN A 1 197 ? 22.210 0.307 -32.535 1.00 72.19 197 GLN A CA 1
ATOM 1605 C C . GLN A 1 197 ? 22.730 0.341 -33.981 1.00 72.19 197 GLN A C 1
ATOM 1607 O O . GLN A 1 197 ? 23.341 1.331 -34.390 1.00 72.19 197 GLN A O 1
ATOM 1612 N N . ASP A 1 198 ? 22.480 -0.712 -34.756 1.00 68.62 198 ASP A N 1
ATOM 1613 C CA . ASP A 1 198 ? 22.915 -0.779 -36.150 1.00 68.62 198 ASP A CA 1
ATOM 1614 C C . ASP A 1 198 ? 22.049 0.091 -37.075 1.00 68.62 198 ASP A C 1
ATOM 1616 O O . ASP A 1 198 ? 22.583 0.678 -38.012 1.00 68.62 198 ASP A O 1
ATOM 1620 N N . ASP A 1 199 ? 20.764 0.291 -36.766 1.00 73.00 199 ASP A N 1
ATOM 1621 C CA . ASP A 1 199 ? 19.896 1.222 -37.502 1.00 73.00 199 ASP A CA 1
ATOM 1622 C C . ASP A 1 199 ? 20.395 2.665 -37.354 1.00 73.00 199 ASP A C 1
ATOM 1624 O O . ASP A 1 199 ? 20.529 3.389 -38.341 1.00 73.00 199 ASP A O 1
ATOM 1628 N N . PHE A 1 200 ? 20.757 3.072 -36.132 1.00 65.06 200 PHE A N 1
ATOM 1629 C CA . PHE A 1 200 ? 21.343 4.393 -35.886 1.00 65.06 200 PHE A CA 1
ATOM 1630 C C . PHE A 1 200 ? 22.715 4.555 -36.547 1.00 65.06 200 PHE A C 1
ATOM 1632 O O . PHE A 1 200 ? 23.020 5.628 -37.066 1.00 65.06 200 PHE A O 1
ATOM 1639 N N . ARG A 1 201 ? 23.543 3.502 -36.570 1.00 63.94 201 ARG A N 1
ATOM 1640 C CA . ARG A 1 201 ? 24.820 3.519 -37.302 1.00 63.94 201 ARG A CA 1
ATOM 1641 C C . ARG A 1 201 ? 24.613 3.655 -38.806 1.00 63.94 201 ARG A C 1
ATOM 1643 O O . ARG A 1 201 ? 25.337 4.420 -39.433 1.00 63.94 201 ARG A O 1
ATOM 1650 N N . ASN A 1 202 ? 23.637 2.947 -39.365 1.00 68.31 202 ASN A N 1
ATOM 1651 C CA . ASN A 1 202 ? 23.298 3.030 -40.783 1.00 68.31 202 ASN A CA 1
ATOM 1652 C C . ASN A 1 202 ? 22.774 4.421 -41.149 1.00 68.31 202 ASN A C 1
ATOM 1654 O O . ASN A 1 202 ? 23.157 4.950 -42.186 1.00 68.31 202 ASN A O 1
ATOM 1658 N N . LEU A 1 203 ? 21.959 5.034 -40.286 1.00 67.12 203 LEU A N 1
ATOM 1659 C CA . LEU A 1 203 ? 21.462 6.394 -40.489 1.00 67.12 203 LEU A CA 1
ATOM 1660 C C . LEU A 1 203 ? 22.597 7.427 -40.422 1.00 67.12 203 LEU A C 1
ATOM 1662 O O . LEU A 1 203 ? 22.711 8.247 -41.321 1.00 67.12 203 LEU A O 1
ATOM 1666 N N . LEU A 1 204 ? 23.500 7.331 -39.439 1.00 66.06 204 LEU A N 1
ATOM 1667 C CA . LEU A 1 204 ? 24.687 8.198 -39.372 1.00 66.06 204 LEU A CA 1
ATOM 1668 C C . LEU A 1 204 ? 25.624 8.014 -40.575 1.00 66.06 204 LEU A C 1
ATOM 1670 O O . LEU A 1 204 ? 26.217 8.979 -41.048 1.00 66.06 204 LEU A O 1
ATOM 1674 N N . ALA A 1 205 ? 25.776 6.783 -41.069 1.00 70.44 205 ALA A N 1
ATOM 1675 C CA . ALA A 1 205 ? 26.562 6.511 -42.268 1.00 70.44 205 ALA A CA 1
ATOM 1676 C C . ALA A 1 205 ? 25.899 7.080 -43.533 1.00 70.44 205 ALA A C 1
ATOM 1678 O O . ALA A 1 205 ? 26.608 7.561 -44.414 1.00 70.44 205 ALA A O 1
ATOM 1679 N N . ALA A 1 206 ? 24.565 7.041 -43.618 1.00 69.12 206 ALA A N 1
ATOM 1680 C CA . ALA A 1 206 ? 23.805 7.649 -44.705 1.00 69.12 206 ALA A CA 1
ATOM 1681 C C . ALA A 1 206 ? 23.909 9.182 -44.678 1.00 69.12 206 ALA A C 1
ATOM 1683 O O . ALA A 1 206 ? 24.258 9.763 -45.698 1.00 69.12 206 ALA A O 1
ATOM 1684 N N . ASP A 1 207 ? 23.734 9.817 -43.515 1.00 68.38 207 ASP A N 1
ATOM 1685 C CA . ASP A 1 207 ? 23.904 11.269 -43.357 1.00 68.38 207 ASP A CA 1
ATOM 1686 C C . ASP A 1 207 ? 25.327 11.712 -43.737 1.00 68.38 207 ASP A C 1
ATOM 1688 O O . ASP A 1 207 ? 25.502 12.669 -44.487 1.00 68.38 207 ASP A O 1
ATOM 1692 N N . ALA A 1 208 ? 26.359 10.983 -43.292 1.00 62.03 208 ALA A N 1
ATOM 1693 C CA . ALA A 1 208 ? 27.744 11.275 -43.670 1.00 62.03 208 ALA A CA 1
ATOM 1694 C C . ALA A 1 208 ? 27.996 11.093 -45.179 1.00 62.03 208 ALA A C 1
ATOM 1696 O O . ALA A 1 208 ? 28.784 11.831 -45.775 1.00 62.03 208 ALA A O 1
ATOM 1697 N N . ALA A 1 209 ? 27.339 10.114 -45.811 1.00 63.47 209 ALA A N 1
ATOM 1698 C CA . ALA A 1 209 ? 27.401 9.935 -47.257 1.00 63.47 209 ALA A CA 1
ATOM 1699 C C . ALA A 1 209 ? 26.698 11.085 -47.997 1.00 63.47 209 ALA A C 1
ATOM 1701 O O . ALA A 1 209 ? 27.236 11.578 -48.988 1.00 63.47 209 ALA A O 1
ATOM 1702 N N . ASP A 1 210 ? 25.550 11.547 -47.503 1.00 70.69 210 ASP A N 1
ATOM 1703 C CA . ASP A 1 210 ? 24.796 12.665 -48.072 1.00 70.69 210 ASP A CA 1
ATOM 1704 C C . ASP A 1 210 ? 25.545 13.999 -47.923 1.00 70.69 210 ASP A C 1
ATOM 1706 O O . ASP A 1 210 ? 25.615 14.766 -48.886 1.00 70.69 210 ASP A O 1
ATOM 1710 N N . GLU A 1 211 ? 26.177 14.260 -46.773 1.00 64.06 211 GLU A N 1
ATOM 1711 C CA . GLU A 1 211 ? 27.054 15.425 -46.575 1.00 64.06 211 GLU A CA 1
ATOM 1712 C C . GLU A 1 211 ? 28.234 15.404 -47.554 1.00 64.06 211 GLU A C 1
ATOM 1714 O O . GLU A 1 211 ? 28.492 16.394 -48.244 1.00 64.06 211 GLU A O 1
ATOM 1719 N N . HIS A 1 212 ? 28.905 14.257 -47.693 1.00 63.44 212 HIS A N 1
ATOM 1720 C CA . HIS A 1 212 ? 30.015 14.114 -48.632 1.00 63.44 212 HIS A CA 1
ATOM 1721 C C . HIS A 1 212 ? 29.576 14.316 -50.091 1.00 63.44 212 HIS A C 1
ATOM 1723 O O . HIS A 1 212 ? 30.267 14.971 -50.876 1.00 63.44 212 HIS A O 1
ATOM 1729 N N . LEU A 1 213 ? 28.407 13.785 -50.466 1.00 63.22 213 LEU A N 1
ATOM 1730 C CA . LEU A 1 213 ? 27.831 13.990 -51.792 1.00 63.22 213 LEU A CA 1
ATOM 1731 C C . LEU A 1 213 ? 27.481 15.464 -52.028 1.00 63.22 213 LEU A C 1
ATOM 1733 O O . LEU A 1 213 ? 27.777 15.985 -53.104 1.00 63.22 213 LEU A O 1
ATOM 1737 N N . ALA A 1 214 ? 26.905 16.157 -51.045 1.00 61.22 214 ALA A N 1
ATOM 1738 C CA . ALA A 1 214 ? 26.588 17.580 -51.148 1.00 61.22 214 ALA A CA 1
ATOM 1739 C C . ALA A 1 214 ? 27.849 18.446 -51.340 1.00 61.22 214 ALA A C 1
ATOM 1741 O O . ALA A 1 214 ? 27.853 19.345 -52.187 1.00 61.22 214 ALA A O 1
ATOM 1742 N N . GLU A 1 215 ? 28.938 18.147 -50.626 1.00 64.50 215 GLU A N 1
ATOM 1743 C CA . GLU A 1 215 ? 30.236 18.816 -50.801 1.00 64.50 215 GLU A CA 1
ATOM 1744 C C . GLU A 1 215 ? 30.829 18.577 -52.197 1.00 64.50 215 GLU A C 1
ATOM 1746 O O . GLU A 1 215 ? 31.257 19.525 -52.867 1.00 64.50 215 GLU A O 1
ATOM 1751 N N . ALA A 1 216 ? 30.807 17.328 -52.674 1.00 62.91 216 ALA A N 1
ATOM 1752 C CA . ALA A 1 216 ? 31.284 16.979 -54.010 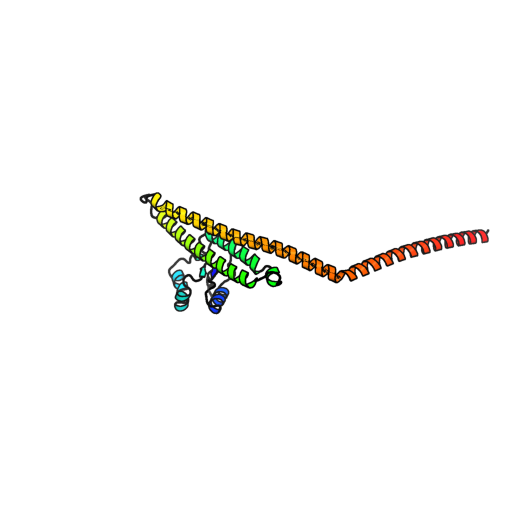1.00 62.91 216 ALA A CA 1
ATOM 1753 C C . ALA A 1 216 ? 30.483 17.705 -55.105 1.00 62.91 216 ALA A C 1
ATOM 1755 O O . ALA A 1 216 ? 31.059 18.280 -56.032 1.00 62.91 216 ALA A O 1
ATOM 1756 N N . TRP A 1 217 ? 29.155 17.758 -54.973 1.00 51.72 217 TRP A N 1
ATOM 1757 C CA . TRP A 1 217 ? 28.291 18.520 -55.877 1.00 51.72 217 TRP A CA 1
ATOM 1758 C C . TRP A 1 217 ? 28.589 20.024 -55.851 1.00 51.72 217 TRP A C 1
ATOM 1760 O O . TRP A 1 217 ? 28.617 20.652 -56.912 1.00 51.72 217 TRP A O 1
ATOM 1770 N N . GLY A 1 218 ? 28.878 20.600 -54.681 1.00 58.09 218 GLY A N 1
ATOM 1771 C CA . GLY A 1 218 ? 29.308 21.996 -54.554 1.00 58.09 218 GLY A CA 1
ATOM 1772 C C . GLY A 1 218 ? 30.601 22.297 -55.322 1.00 58.09 218 GLY A C 1
ATOM 1773 O O . GLY A 1 218 ? 30.679 23.310 -56.022 1.00 58.09 218 GLY A O 1
ATOM 1774 N N . ALA A 1 219 ? 31.584 21.393 -55.263 1.00 65.38 219 ALA A N 1
ATOM 1775 C CA . ALA A 1 219 ? 32.849 21.513 -55.994 1.00 65.38 219 ALA A CA 1
ATOM 1776 C C . ALA A 1 219 ? 32.688 21.348 -57.519 1.00 65.38 219 ALA A C 1
ATOM 1778 O O . ALA A 1 219 ? 33.346 22.033 -58.309 1.00 65.38 219 ALA A O 1
ATOM 1779 N N . HIS A 1 220 ? 31.790 20.461 -57.957 1.00 64.44 220 HIS A N 1
ATOM 1780 C CA . HIS A 1 220 ? 31.465 20.309 -59.376 1.00 64.44 220 HIS A CA 1
ATOM 1781 C C . HIS A 1 220 ? 30.702 21.520 -59.926 1.00 64.44 220 HIS A C 1
ATOM 1783 O O . HIS A 1 220 ? 30.979 21.963 -61.042 1.00 64.44 220 HIS A O 1
ATOM 1789 N N . TYR A 1 221 ? 29.785 22.093 -59.142 1.00 61.69 221 TYR A N 1
ATOM 1790 C CA . TYR A 1 221 ? 29.043 23.293 -59.523 1.00 61.69 221 TYR A CA 1
ATOM 1791 C C . TYR A 1 221 ? 29.957 24.517 -59.673 1.00 61.69 221 TYR A C 1
ATOM 1793 O O . TYR A 1 221 ? 29.867 25.217 -60.681 1.00 61.69 221 TYR A O 1
ATOM 1801 N N . SER A 1 222 ? 30.876 24.759 -58.731 1.00 70.75 222 SER A N 1
ATOM 1802 C CA . SER A 1 222 ? 31.829 25.875 -58.833 1.00 70.75 222 SER A CA 1
ATOM 1803 C C . SER A 1 222 ? 32.738 25.741 -60.058 1.00 70.75 222 SER A C 1
ATOM 1805 O O . SER A 1 222 ? 32.884 26.699 -60.815 1.00 70.75 222 SER A O 1
ATOM 1807 N N . SER A 1 223 ? 33.243 24.533 -60.325 1.00 69.00 223 SER A N 1
ATOM 1808 C CA . SER A 1 223 ? 34.045 24.237 -61.520 1.00 69.00 223 SER A CA 1
ATOM 1809 C C . SER A 1 223 ? 33.256 24.457 -62.821 1.00 69.00 223 SER A C 1
ATOM 1811 O O . SER A 1 223 ? 33.782 25.018 -63.781 1.00 69.00 223 SER A O 1
ATOM 1813 N N . ALA A 1 224 ? 31.977 24.066 -62.864 1.00 60.50 224 ALA A N 1
ATOM 1814 C CA . ALA A 1 224 ? 31.107 24.299 -64.020 1.00 60.50 224 ALA A CA 1
ATOM 1815 C C . ALA A 1 224 ? 30.829 25.796 -64.249 1.00 60.50 224 ALA A C 1
ATOM 1817 O O . ALA A 1 224 ? 30.811 26.254 -65.392 1.00 60.50 224 ALA A O 1
ATOM 1818 N N . VAL A 1 225 ? 30.654 26.571 -63.173 1.00 74.75 225 VAL A N 1
ATOM 1819 C CA . VAL A 1 225 ? 30.481 28.030 -63.235 1.00 74.75 225 VAL A CA 1
ATOM 1820 C C . VAL A 1 225 ? 31.757 28.718 -63.721 1.00 74.75 225 VAL A C 1
ATOM 1822 O O . VAL A 1 225 ? 31.682 29.585 -64.591 1.00 74.75 225 VAL A O 1
ATOM 1825 N N . GLU A 1 226 ? 32.928 28.323 -63.221 1.00 81.81 226 GLU A N 1
ATOM 1826 C CA . GLU A 1 226 ? 34.216 28.854 -63.684 1.00 81.81 226 GLU A CA 1
ATOM 1827 C C . GLU A 1 226 ? 34.446 28.568 -65.170 1.00 81.81 226 GLU A C 1
ATOM 1829 O O . GLU A 1 226 ? 34.844 29.462 -65.921 1.00 81.81 226 GLU A O 1
ATOM 1834 N N . LEU A 1 227 ? 34.126 27.351 -65.616 1.00 74.19 227 LEU A N 1
ATOM 1835 C CA . LEU A 1 227 ? 34.264 26.940 -67.010 1.00 74.19 227 LEU A CA 1
ATOM 1836 C C . LEU A 1 227 ? 33.277 27.684 -67.923 1.00 74.19 227 LEU A C 1
ATOM 1838 O O . LEU A 1 227 ? 33.658 28.132 -69.003 1.00 74.19 227 LEU A O 1
ATOM 1842 N N . ALA A 1 228 ? 32.042 27.913 -67.469 1.00 66.12 228 ALA A N 1
ATOM 1843 C CA . ALA A 1 228 ? 31.071 28.744 -68.180 1.00 66.12 228 ALA A CA 1
ATOM 1844 C C . ALA A 1 228 ? 31.532 30.210 -68.292 1.00 66.12 228 ALA A C 1
ATOM 1846 O O . ALA A 1 228 ? 31.414 30.819 -69.353 1.00 66.12 228 ALA A O 1
ATOM 1847 N N . GLN A 1 229 ? 32.112 30.775 -67.229 1.00 83.19 229 GLN A N 1
ATOM 1848 C CA . GLN A 1 229 ? 32.671 32.132 -67.245 1.00 83.19 229 GLN A CA 1
ATOM 1849 C C . GLN A 1 229 ? 33.937 32.253 -68.103 1.00 83.19 229 GLN A C 1
ATOM 1851 O O . GLN A 1 229 ? 34.232 33.339 -68.609 1.00 83.19 229 GLN A O 1
ATOM 1856 N N . LEU A 1 230 ? 34.726 31.183 -68.218 1.00 83.81 230 LEU A N 1
ATOM 1857 C CA . LEU A 1 230 ? 35.873 31.115 -69.121 1.00 83.81 230 LEU A CA 1
ATOM 1858 C C . LEU A 1 230 ? 35.392 31.121 -70.577 1.00 83.81 230 LEU A C 1
ATOM 1860 O O . LEU A 1 230 ? 35.828 31.969 -71.351 1.00 83.81 230 LEU A O 1
ATOM 1864 N N . LEU A 1 231 ? 34.434 30.251 -70.911 1.00 76.06 231 LEU A N 1
ATOM 1865 C CA . LEU A 1 231 ? 33.832 30.166 -72.243 1.00 76.06 231 LEU A CA 1
ATOM 1866 C C . LEU A 1 231 ? 33.172 31.485 -72.666 1.00 76.06 231 LEU A C 1
ATOM 1868 O O . LEU A 1 231 ? 33.370 31.924 -73.793 1.00 76.06 231 LEU A O 1
ATOM 1872 N N . ASP A 1 232 ? 32.446 32.163 -71.770 1.00 78.88 232 ASP A N 1
ATOM 1873 C CA . ASP A 1 232 ? 31.830 33.465 -72.073 1.00 78.88 232 ASP A CA 1
ATOM 1874 C C . ASP A 1 232 ? 32.889 34.556 -72.337 1.00 78.88 232 ASP A C 1
ATOM 1876 O O . ASP A 1 232 ? 32.732 35.396 -73.223 1.00 78.88 232 ASP A O 1
ATOM 1880 N N . ARG A 1 233 ? 34.026 34.520 -71.626 1.00 84.69 233 ARG A N 1
ATOM 1881 C CA . ARG A 1 233 ? 35.165 35.417 -71.889 1.00 84.69 233 ARG A CA 1
ATOM 1882 C C . ARG A 1 233 ? 35.845 35.119 -73.224 1.00 84.69 233 ARG A C 1
ATOM 1884 O O . ARG A 1 233 ? 36.224 36.058 -73.922 1.00 84.69 233 ARG A O 1
ATOM 1891 N N . GLU A 1 234 ? 36.021 33.848 -73.570 1.00 82.00 234 GLU A N 1
ATOM 1892 C CA . GLU A 1 234 ? 36.604 33.431 -74.851 1.00 82.00 234 GLU A CA 1
ATOM 1893 C C . GLU A 1 234 ? 35.696 33.785 -76.031 1.00 82.00 234 GLU A C 1
ATOM 1895 O O . GLU A 1 234 ? 36.175 34.331 -77.021 1.00 82.00 234 GLU A O 1
ATOM 1900 N N . LEU A 1 235 ? 34.384 33.578 -75.895 1.00 71.00 235 LEU A N 1
ATOM 1901 C CA . LEU A 1 235 ? 33.394 33.969 -76.899 1.00 71.00 235 LEU A CA 1
ATOM 1902 C C . LEU A 1 235 ? 33.383 35.480 -77.134 1.00 71.00 235 LEU A C 1
ATOM 1904 O O . LEU A 1 235 ? 33.404 35.908 -78.283 1.00 71.00 235 LEU A O 1
ATOM 1908 N N . ARG A 1 236 ? 33.417 36.298 -76.074 1.00 76.88 236 ARG A N 1
ATOM 1909 C CA . ARG A 1 236 ? 33.496 37.763 -76.217 1.00 76.88 236 ARG A CA 1
ATOM 1910 C C . ARG A 1 236 ? 34.762 38.209 -76.949 1.00 76.88 236 ARG A C 1
ATOM 1912 O O . ARG A 1 236 ? 34.684 39.094 -77.784 1.00 76.88 236 ARG A O 1
ATOM 1919 N N . ARG A 1 237 ? 35.905 37.563 -76.692 1.00 74.19 237 ARG A N 1
ATOM 1920 C CA . ARG A 1 237 ? 37.173 37.848 -77.390 1.00 74.19 237 ARG A CA 1
ATOM 1921 C C . ARG A 1 237 ? 37.194 37.409 -78.853 1.00 74.19 237 ARG A C 1
ATOM 1923 O O . ARG A 1 237 ? 38.021 37.910 -79.597 1.00 74.19 237 ARG A O 1
ATOM 1930 N N . ALA A 1 238 ? 36.367 36.443 -79.242 1.00 66.19 238 ALA A N 1
ATOM 1931 C CA . ALA A 1 238 ? 36.295 35.949 -80.616 1.00 66.19 238 ALA A CA 1
ATOM 1932 C C . ALA A 1 238 ? 35.344 36.771 -81.508 1.00 66.19 238 ALA A C 1
ATOM 1934 O O . ALA A 1 238 ? 35.319 36.563 -82.720 1.00 66.19 238 ALA A O 1
ATOM 1935 N N . VAL A 1 239 ? 34.530 37.644 -80.906 1.00 66.12 239 VAL A N 1
ATOM 1936 C CA . VAL A 1 239 ? 33.545 38.500 -81.590 1.00 66.12 239 VAL A CA 1
ATOM 1937 C C . VAL A 1 239 ? 34.069 39.933 -81.806 1.00 66.12 239 VAL A C 1
ATOM 1939 O O . VAL A 1 239 ? 33.510 40.645 -82.641 1.00 66.12 239 VAL A O 1
ATOM 1942 N N . ASP A 1 240 ? 35.150 40.321 -81.120 1.00 49.47 240 ASP A N 1
ATOM 1943 C CA . ASP A 1 240 ? 35.934 41.547 -81.364 1.00 49.47 240 ASP A CA 1
ATOM 1944 C C . ASP A 1 240 ? 37.036 41.316 -82.419 1.00 49.47 240 ASP A C 1
ATOM 1946 O O . ASP A 1 240 ? 37.286 42.241 -83.230 1.00 49.47 240 ASP A O 1
#

Sequence (240 aa):
MSMPRHRPDIVAVDPELPEDVRQHLRYLRPRPRWGEKRPPEPPKGLLGRIFLFRGKRLRHVVYRRYVTGDDLNEATWHLAQRAEAAKGSIINNPVMYSGLIPHAERLRSELASDLWMFASRAAEWSRMDNIRRQLGKQDHQGLLPTAAFEASDQALEQERAALERLVTGFEDQATQLRAVNDRYKAWLTLQELAGHQDDFRNLLAADAADEHLAEAWGAHYSSAVELAQLLDRELRRAVD

Solvent-accessible surface area (backbone atoms only — not comparable to full-atom values): 13502 Å² total; p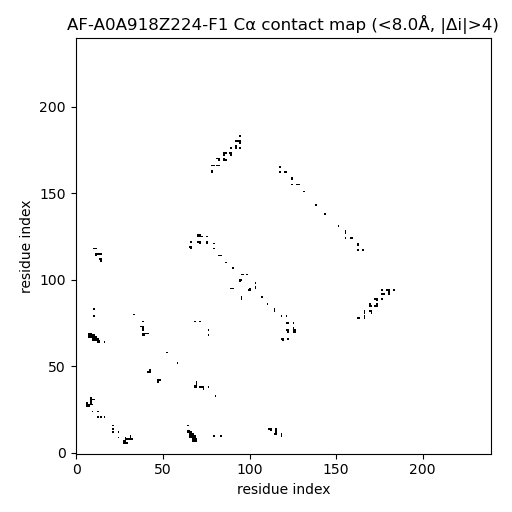er-residue (Å²): 135,85,78,85,76,86,65,66,40,63,74,34,50,45,74,87,50,57,66,72,57,50,50,52,54,53,70,53,33,57,80,62,82,81,54,101,64,72,54,60,77,69,64,82,58,77,63,47,63,48,72,70,53,84,42,69,73,57,50,68,77,44,61,88,42,51,36,41,38,66,46,27,41,69,74,45,39,55,49,49,53,51,36,52,50,19,48,50,51,45,74,69,31,68,49,64,75,66,72,78,46,84,61,42,69,56,53,56,52,50,53,44,45,51,46,26,54,50,41,53,50,37,28,52,48,33,50,51,52,50,50,53,52,50,53,59,61,68,44,78,80,65,78,64,59,70,76,78,44,50,67,56,52,50,51,52,51,55,50,49,57,50,52,52,52,52,34,49,52,39,42,50,52,27,50,54,54,47,56,52,37,54,53,49,50,54,50,52,52,51,51,54,51,60,74,41,47,64,60,54,50,50,49,54,51,48,50,54,49,51,53,52,51,50,52,53,51,52,56,52,49,53,52,51,51,53,51,51,55,48,50,54,52,52,52,55,64,72,76,109

Mean predicted aligned error: 13.8 Å

Organism: NCBI:txid2014920

Radius of gyration: 36.05 Å; Cα contacts (8 Å, |Δi|>4): 138; chains: 1; bounding box: 76×63×121 Å